Protein AF-A0A967VYV3-F1 (afdb_monomer_lite)

pLDDT: mean 89.59, std 7.79, range [61.22, 97.75]

Secondary structure (DSSP, 8-state):
-HHHHHHHHHHHHHHHHHHHHHHHHHHHHHHHHHHHHHHHS-HHHHHTHHHHH----TT-HHHHHHHHHHHHHHHHHT-HHHHHHHHHS-SHHHHHHHHHH-GGGHHHHHHHHHHHHHHTT--SSTT-SSSPPTTT--HHHHHHHHHHHHHTPPPTTTTHHHHHHHHHHHHHHHHHHH-BTTBTHHHHHHHHHHHHHHHHHHHHHHHHHHHHHHHHHHHHHHHHHHHHHHHTTS-SSGGGGGG--

Radius of gyration: 23.26 Å; chains: 1; bounding box: 61×28×68 Å

Structure (mmCIF, N/CA/C/O backbone):
data_AF-A0A967VYV3-F1
#
_entry.id   AF-A0A967VYV3-F1
#
loop_
_atom_site.group_PDB
_atom_site.id
_atom_site.type_symbol
_atom_site.label_atom_id
_atom_site.label_alt_id
_atom_site.label_comp_id
_atom_site.label_asym_id
_atom_site.label_entity_id
_atom_site.label_seq_id
_atom_site.pdbx_PDB_ins_code
_atom_site.Cartn_x
_atom_site.Cartn_y
_atom_site.Cartn_z
_atom_site.occupancy
_atom_site.B_iso_or_equiv
_atom_site.auth_seq_id
_atom_site.auth_comp_id
_atom_site.auth_asym_id
_atom_site.auth_atom_id
_atom_site.pdbx_PDB_model_num
ATOM 1 N N . MET A 1 1 ? -27.734 12.564 -0.050 1.00 72.75 1 MET A N 1
ATOM 2 C CA . MET A 1 1 ? -27.202 11.182 -0.006 1.00 72.75 1 MET A CA 1
ATOM 3 C C . MET A 1 1 ? -27.119 10.555 -1.394 1.00 72.75 1 MET A C 1
ATOM 5 O O . MET A 1 1 ? -26.014 10.256 -1.819 1.00 72.75 1 MET A O 1
ATOM 9 N N . ARG A 1 2 ? -28.226 10.445 -2.148 1.00 82.69 2 ARG A N 1
ATOM 10 C CA . ARG A 1 2 ? -28.208 9.928 -3.532 1.00 82.69 2 ARG A CA 1
ATOM 11 C C . ARG A 1 2 ? -27.190 10.636 -4.440 1.00 82.69 2 ARG A C 1
ATOM 13 O O . ARG A 1 2 ? -26.349 9.975 -5.029 1.00 82.69 2 ARG A O 1
ATOM 20 N N . GLU A 1 3 ? -27.198 11.968 -4.478 1.00 84.31 3 GLU A N 1
ATOM 21 C CA . GLU A 1 3 ? -26.254 12.746 -5.303 1.00 84.31 3 GLU A CA 1
ATOM 22 C C . GLU A 1 3 ? -24.779 12.512 -4.934 1.00 84.31 3 GLU A C 1
ATOM 24 O O . GLU A 1 3 ? -23.919 12.466 -5.811 1.00 84.31 3 GLU A O 1
ATOM 29 N N . GLN A 1 4 ? -24.480 12.322 -3.643 1.00 80.19 4 GLN A N 1
ATOM 30 C CA . GLN A 1 4 ? -23.125 12.031 -3.160 1.00 80.19 4 GLN A CA 1
ATOM 31 C C . GLN A 1 4 ? -22.671 10.631 -3.587 1.00 80.19 4 GLN A C 1
ATOM 33 O O . GLN A 1 4 ? -21.535 10.466 -4.026 1.00 80.19 4 GLN A O 1
ATOM 38 N N . ILE A 1 5 ? -23.562 9.637 -3.512 1.00 83.88 5 ILE A N 1
ATOM 39 C CA . ILE A 1 5 ? -23.295 8.276 -3.994 1.00 83.88 5 ILE A CA 1
ATOM 40 C C . ILE A 1 5 ? -23.054 8.299 -5.504 1.00 83.88 5 ILE A C 1
ATOM 42 O O . ILE A 1 5 ? -22.048 7.777 -5.974 1.00 83.88 5 ILE A O 1
ATOM 46 N N . GLU A 1 6 ? -23.920 8.967 -6.266 1.00 89.12 6 GLU A N 1
ATOM 47 C CA . GLU A 1 6 ? -23.754 9.093 -7.715 1.00 89.12 6 GLU A CA 1
ATOM 48 C C . GLU A 1 6 ? -22.445 9.804 -8.090 1.00 89.12 6 GLU A C 1
ATOM 50 O O . GLU A 1 6 ? -21.790 9.427 -9.061 1.00 89.12 6 GLU A O 1
ATOM 55 N N . HIS A 1 7 ? -22.023 10.807 -7.315 1.00 87.88 7 HIS A N 1
ATOM 56 C CA . HIS A 1 7 ? -20.724 11.451 -7.498 1.00 87.88 7 HIS A CA 1
ATOM 57 C C . HIS A 1 7 ? -19.562 10.474 -7.266 1.00 87.88 7 HIS A C 1
ATOM 59 O O . HIS A 1 7 ? -18.669 10.378 -8.106 1.00 87.88 7 HIS A O 1
ATOM 65 N N . ILE A 1 8 ? -19.586 9.717 -6.162 1.00 87.06 8 ILE A N 1
ATOM 66 C CA . ILE A 1 8 ? -18.565 8.703 -5.855 1.00 87.06 8 ILE A CA 1
ATOM 67 C C . ILE A 1 8 ? -18.496 7.655 -6.968 1.00 87.06 8 ILE A C 1
ATOM 69 O O . ILE A 1 8 ? -17.397 7.307 -7.401 1.00 87.06 8 ILE A O 1
ATOM 73 N N . LEU A 1 9 ? -19.640 7.182 -7.466 1.00 89.69 9 LEU A N 1
ATOM 74 C CA . LEU A 1 9 ? -19.702 6.192 -8.543 1.00 89.69 9 LEU A CA 1
ATOM 75 C C . LEU A 1 9 ? -19.100 6.727 -9.847 1.00 89.69 9 LEU A C 1
ATOM 77 O O . LEU A 1 9 ? -18.254 6.058 -10.437 1.00 89.69 9 LEU A O 1
ATOM 81 N N . ARG A 1 10 ? -19.448 7.955 -10.256 1.00 91.94 10 ARG A N 1
ATOM 82 C CA . ARG A 1 10 ? -18.878 8.587 -11.462 1.00 91.94 10 ARG A CA 1
ATOM 83 C C . ARG A 1 10 ? -17.363 8.765 -11.372 1.00 91.94 10 ARG A C 1
ATOM 85 O O . ARG A 1 10 ? -16.654 8.556 -12.353 1.00 91.94 10 ARG A O 1
ATOM 92 N N . ASP A 1 11 ? -16.848 9.155 -10.210 1.00 90.25 11 ASP A N 1
ATOM 93 C CA . ASP A 1 11 ? -15.401 9.283 -10.013 1.00 90.25 11 ASP A CA 1
ATOM 94 C C . ASP A 1 11 ? -14.703 7.920 -9.998 1.00 90.25 11 ASP A C 1
ATOM 96 O O . ASP A 1 11 ? -13.634 7.762 -10.589 1.00 90.25 11 ASP A O 1
ATOM 100 N N . THR A 1 12 ? -15.328 6.921 -9.372 1.00 92.25 12 THR A N 1
ATOM 101 C CA . THR A 1 12 ? -14.852 5.530 -9.348 1.00 92.25 12 THR A CA 1
ATOM 102 C C . THR A 1 12 ? -14.748 4.971 -10.767 1.00 92.25 12 THR A C 1
ATOM 104 O O . THR A 1 12 ? -13.724 4.387 -11.117 1.00 92.25 12 THR A O 1
ATOM 107 N N . GLU A 1 13 ? -15.752 5.216 -11.611 1.00 93.94 13 GLU A N 1
ATOM 108 C CA . GLU A 1 13 ? -15.762 4.815 -13.021 1.00 93.94 13 GLU A CA 1
ATOM 109 C C . GLU A 1 13 ? -14.595 5.440 -13.801 1.00 93.94 13 GLU A C 1
ATOM 111 O O . GLU A 1 13 ? -13.857 4.733 -14.491 1.00 93.94 13 GLU A O 1
ATOM 116 N N . LYS A 1 14 ? -14.357 6.749 -13.639 1.00 94.44 14 LYS A N 1
ATOM 117 C CA . LYS A 1 14 ? -13.224 7.439 -14.284 1.00 94.44 14 LYS A CA 1
ATOM 118 C C . LYS A 1 14 ? -11.879 6.866 -13.840 1.00 94.44 14 LYS A C 1
ATOM 120 O O . LYS A 1 14 ? -11.007 6.625 -14.676 1.00 94.44 14 LYS A O 1
ATOM 125 N N . ILE A 1 15 ? -11.700 6.643 -12.536 1.00 95.25 15 ILE A N 1
ATOM 126 C CA . ILE A 1 15 ? -10.466 6.068 -11.979 1.00 95.25 15 ILE A CA 1
ATOM 127 C C . ILE A 1 15 ? -10.256 4.650 -12.516 1.00 95.25 15 ILE A C 1
ATOM 129 O O . ILE A 1 15 ? -9.144 4.313 -12.927 1.00 95.25 15 ILE A O 1
ATOM 133 N N . LEU A 1 16 ? -11.312 3.836 -12.568 1.00 95.31 16 LEU A N 1
ATOM 134 C CA . LEU A 1 16 ? -11.261 2.483 -13.113 1.00 95.31 16 LEU A CA 1
ATOM 135 C C . LEU A 1 16 ? -10.897 2.489 -14.604 1.00 95.31 16 LEU A C 1
ATOM 137 O O . LEU A 1 16 ? -10.010 1.741 -15.017 1.00 95.31 16 LEU A O 1
ATOM 141 N N . ALA A 1 17 ? -11.507 3.365 -15.404 1.00 96.50 17 ALA A N 1
ATOM 142 C CA . ALA A 1 17 ? -11.185 3.506 -16.823 1.00 96.50 17 ALA A CA 1
ATOM 143 C C . ALA A 1 17 ? -9.704 3.868 -17.034 1.00 96.50 17 ALA A C 1
ATOM 145 O O . ALA A 1 17 ? -9.008 3.228 -17.830 1.00 96.50 17 ALA A O 1
ATOM 146 N N . LEU A 1 18 ? -9.184 4.832 -16.265 1.00 96.50 18 LEU A N 1
ATOM 147 C CA . LEU A 1 18 ? -7.763 5.191 -16.287 1.00 96.50 18 LEU A CA 1
ATOM 148 C C . LEU A 1 18 ? -6.871 4.031 -15.829 1.00 96.50 18 LEU A C 1
ATOM 150 O O . LEU A 1 18 ? -5.824 3.785 -16.435 1.00 96.50 18 LEU A O 1
ATOM 154 N N . HIS A 1 19 ? -7.274 3.289 -14.794 1.00 96.25 19 HIS A N 1
ATOM 155 C CA . HIS A 1 19 ? -6.542 2.117 -14.316 1.00 96.25 19 HIS A CA 1
ATOM 156 C C . HIS A 1 19 ? -6.438 1.043 -15.405 1.00 96.25 19 HIS A C 1
ATOM 158 O O . HIS A 1 19 ? -5.350 0.504 -15.625 1.00 96.25 19 HIS A O 1
ATOM 164 N N . ILE A 1 20 ? -7.529 0.756 -16.123 1.00 96.88 20 ILE A N 1
ATOM 165 C CA . ILE A 1 20 ? -7.563 -0.217 -17.227 1.00 96.88 20 ILE A CA 1
ATOM 166 C C . ILE A 1 20 ? -6.635 0.223 -18.365 1.00 96.88 20 ILE A C 1
ATOM 168 O O . ILE A 1 20 ? -5.841 -0.581 -18.865 1.00 96.88 20 ILE A O 1
ATOM 172 N N . GLN A 1 21 ? -6.670 1.503 -18.742 1.00 96.81 21 GLN A N 1
ATOM 173 C CA . GLN A 1 21 ? -5.786 2.052 -19.774 1.00 96.81 21 GLN A CA 1
ATOM 174 C C . GLN A 1 21 ? -4.309 1.953 -19.367 1.00 96.81 21 GLN A C 1
ATOM 176 O O . GLN A 1 21 ? -3.487 1.432 -20.125 1.00 96.81 21 GLN A O 1
ATOM 181 N N . CYS A 1 22 ? -3.963 2.380 -18.149 1.00 95.56 22 CYS A N 1
ATOM 182 C CA . CYS A 1 22 ? -2.592 2.299 -17.637 1.00 95.56 22 CYS A CA 1
ATOM 183 C C . CYS A 1 22 ? -2.113 0.850 -17.530 1.00 95.56 22 CYS A C 1
ATOM 185 O O . CYS A 1 22 ? -0.977 0.541 -17.887 1.00 95.56 22 CYS A O 1
ATOM 187 N N . THR A 1 23 ? -2.992 -0.054 -17.097 1.00 95.06 23 THR A N 1
ATOM 188 C CA . THR A 1 23 ? -2.723 -1.493 -17.037 1.00 95.06 23 THR A CA 1
ATOM 189 C C . THR A 1 23 ? -2.422 -2.051 -18.425 1.00 95.06 23 THR A C 1
ATOM 191 O O . THR A 1 23 ? -1.391 -2.695 -18.614 1.00 95.06 23 THR A O 1
ATOM 194 N N . SER A 1 24 ? -3.247 -1.725 -19.420 1.00 96.38 24 SER A N 1
ATOM 195 C CA . SER A 1 24 ? -3.046 -2.151 -20.810 1.00 96.38 24 SER A CA 1
ATOM 196 C C . SER A 1 24 ? -1.712 -1.652 -21.375 1.00 96.38 24 SER A C 1
ATOM 198 O O . SER A 1 24 ? -0.973 -2.412 -22.006 1.00 96.38 24 SER A O 1
ATOM 200 N N . MET A 1 25 ? -1.351 -0.396 -21.097 1.00 95.56 25 MET A N 1
ATOM 201 C CA . MET A 1 25 ? -0.078 0.193 -21.526 1.00 95.56 25 MET A CA 1
ATOM 202 C C . MET A 1 25 ? 1.132 -0.424 -20.809 1.00 95.56 25 MET A C 1
ATOM 204 O O . MET A 1 25 ? 2.165 -0.674 -21.440 1.00 95.56 25 MET A O 1
ATOM 208 N N . ALA A 1 26 ? 1.017 -0.715 -19.511 1.00 91.81 26 ALA A N 1
ATOM 209 C CA . ALA A 1 26 ? 2.052 -1.402 -18.744 1.00 91.81 26 ALA A CA 1
ATOM 210 C C . ALA A 1 26 ? 2.294 -2.821 -19.286 1.00 91.81 26 ALA A C 1
ATOM 212 O O . ALA A 1 26 ? 3.430 -3.166 -19.608 1.00 91.81 26 ALA A O 1
ATOM 213 N N . PHE A 1 27 ? 1.242 -3.616 -19.495 1.00 92.06 27 PHE A N 1
ATOM 214 C CA . PHE A 1 27 ? 1.376 -4.966 -20.056 1.00 92.06 27 PHE A CA 1
ATOM 215 C C . PHE A 1 27 ? 1.900 -4.960 -21.494 1.00 92.06 27 PHE A C 1
ATOM 217 O O . PHE A 1 27 ? 2.791 -5.741 -21.826 1.00 92.06 27 PHE A O 1
ATOM 224 N N . SER A 1 28 ? 1.413 -4.048 -22.337 1.00 94.62 28 SER A N 1
ATOM 225 C CA . SER A 1 28 ? 1.877 -3.937 -23.725 1.00 94.62 28 SER A CA 1
ATOM 226 C C . SER A 1 28 ? 3.358 -3.563 -23.792 1.00 94.62 28 SER A C 1
ATOM 228 O O . SER A 1 28 ? 4.135 -4.192 -24.511 1.00 94.62 28 SER A O 1
ATOM 230 N N . SER A 1 29 ? 3.781 -2.565 -23.008 1.00 91.62 29 SER A N 1
ATOM 231 C CA . SER A 1 29 ? 5.194 -2.176 -22.941 1.00 91.62 29 SER A CA 1
ATOM 232 C C . SER A 1 29 ? 6.069 -3.294 -22.372 1.00 91.62 29 SER A C 1
ATOM 234 O O . SER A 1 29 ? 7.156 -3.525 -22.901 1.00 91.62 29 SER A O 1
ATOM 236 N N . PHE A 1 30 ? 5.583 -4.043 -21.378 1.00 89.00 30 PHE A N 1
ATOM 237 C CA . PHE A 1 30 ? 6.270 -5.226 -20.865 1.00 89.00 30 PHE A CA 1
ATOM 238 C C . PHE A 1 30 ? 6.443 -6.312 -21.928 1.00 89.00 30 PHE A C 1
ATOM 240 O O . PHE A 1 30 ? 7.567 -6.748 -22.166 1.00 89.00 30 PHE A O 1
ATOM 247 N N . GLY A 1 31 ? 5.368 -6.711 -22.610 1.00 90.06 31 GLY A N 1
ATOM 248 C CA . GLY A 1 31 ? 5.424 -7.752 -23.639 1.00 90.06 31 GLY A CA 1
ATOM 249 C C . GLY A 1 31 ? 6.358 -7.383 -24.795 1.00 90.06 31 GLY A C 1
ATOM 250 O O . GLY A 1 31 ? 7.125 -8.216 -25.281 1.00 90.06 31 GLY A O 1
ATOM 251 N N . LEU A 1 32 ? 6.370 -6.109 -25.200 1.00 91.75 32 LEU A N 1
ATOM 252 C CA . LEU A 1 32 ? 7.290 -5.605 -26.223 1.00 91.75 32 LEU A CA 1
ATOM 253 C C . LEU A 1 32 ? 8.749 -5.587 -25.745 1.00 91.75 32 LEU A C 1
ATOM 255 O O . LEU A 1 32 ? 9.643 -5.947 -26.517 1.00 91.75 32 LEU A O 1
ATOM 259 N N . LEU A 1 33 ? 9.001 -5.206 -24.487 1.00 88.81 33 LEU A N 1
ATOM 260 C CA . LEU A 1 33 ? 10.331 -5.285 -23.876 1.00 88.81 33 LEU A CA 1
ATOM 261 C C . LEU A 1 33 ? 10.830 -6.719 -23.814 1.00 88.81 33 LEU A C 1
ATOM 263 O O . LEU A 1 33 ? 11.954 -6.984 -24.231 1.00 88.81 33 LEU A O 1
ATOM 267 N N . GLU A 1 34 ? 9.990 -7.629 -23.333 1.00 86.50 34 GLU A N 1
ATOM 268 C CA . GLU A 1 34 ? 10.317 -9.039 -23.181 1.00 86.50 34 GLU A CA 1
ATOM 269 C C . GLU A 1 34 ? 10.650 -9.680 -24.535 1.00 86.50 34 GLU A C 1
ATOM 271 O O . 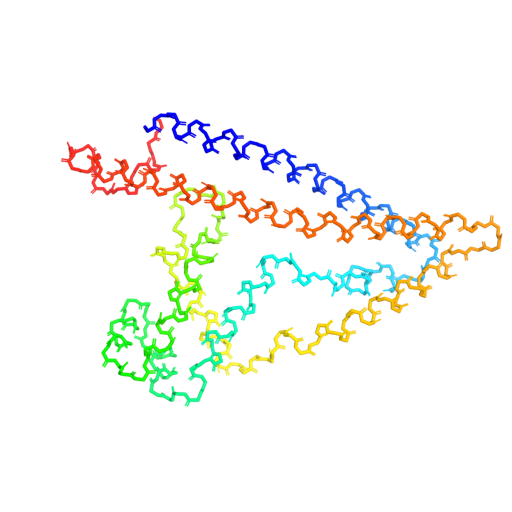GLU A 1 34 ? 11.672 -10.351 -24.685 1.00 86.50 34 GLU A O 1
ATOM 276 N N . LYS A 1 35 ? 9.844 -9.404 -25.566 1.00 88.62 35 LYS A N 1
ATOM 277 C CA . LYS A 1 35 ? 10.103 -9.875 -26.932 1.00 88.62 35 LYS A CA 1
ATOM 278 C C . LYS A 1 35 ? 11.418 -9.324 -27.488 1.00 88.62 35 LYS A C 1
ATOM 280 O O . LYS A 1 35 ? 12.167 -10.053 -28.142 1.00 88.62 35 LYS A O 1
ATOM 285 N N . LEU A 1 36 ? 11.704 -8.042 -27.249 1.00 87.44 36 LEU A N 1
ATOM 286 C CA . LEU A 1 36 ? 12.921 -7.391 -27.735 1.00 87.44 36 LEU A CA 1
ATOM 287 C C . LEU A 1 36 ? 14.175 -7.912 -27.018 1.00 87.44 36 LEU A C 1
ATOM 289 O O . LEU A 1 36 ? 15.207 -8.093 -27.664 1.00 87.44 36 LEU A O 1
ATOM 293 N N . THR A 1 37 ? 14.091 -8.178 -25.712 1.00 84.25 37 THR A N 1
ATOM 294 C CA . THR A 1 37 ? 15.217 -8.677 -24.911 1.00 84.25 37 THR A CA 1
ATOM 295 C C . THR A 1 37 ? 15.482 -10.154 -25.168 1.00 84.25 37 THR A C 1
ATOM 297 O O . THR A 1 37 ? 16.622 -10.497 -25.471 1.00 84.25 37 THR A O 1
ATOM 300 N N . LYS A 1 38 ? 14.454 -11.017 -25.178 1.00 84.50 38 LYS A N 1
ATOM 301 C CA . LYS A 1 38 ? 14.597 -12.454 -25.492 1.00 84.50 38 LYS A CA 1
ATOM 302 C C . LYS A 1 38 ? 15.262 -12.699 -26.849 1.00 84.50 38 LYS A C 1
ATOM 304 O O . LYS A 1 38 ? 16.012 -13.655 -27.002 1.00 84.50 38 LYS A O 1
ATOM 309 N N . LYS A 1 39 ? 15.014 -11.832 -27.836 1.00 83.88 39 LYS A N 1
ATOM 310 C CA . LYS A 1 39 ? 15.564 -11.978 -29.193 1.00 83.88 39 LYS A CA 1
ATOM 311 C C . LYS A 1 39 ? 17.029 -11.541 -29.328 1.00 83.88 39 LYS A C 1
ATOM 313 O O . LYS A 1 39 ? 17.700 -11.947 -30.275 1.00 83.88 39 LYS A O 1
ATOM 318 N N . HIS A 1 40 ? 17.511 -10.658 -28.454 1.00 81.62 40 HIS A N 1
ATOM 319 C CA . HIS A 1 40 ? 18.760 -9.919 -28.686 1.00 81.62 40 HIS A CA 1
ATOM 320 C C . HIS A 1 40 ? 19.711 -9.876 -27.489 1.00 81.62 40 HIS A C 1
ATOM 322 O O . HIS A 1 40 ? 20.772 -9.263 -27.582 1.00 81.62 40 HIS A O 1
ATOM 328 N N . VAL A 1 41 ? 19.348 -10.501 -26.372 1.00 77.62 41 VAL A N 1
ATOM 329 C CA . VAL A 1 41 ? 20.107 -10.473 -25.123 1.00 77.62 41 VAL A CA 1
ATOM 330 C C . VAL A 1 41 ? 20.237 -11.895 -24.569 1.00 77.62 41 VAL A C 1
ATOM 332 O O . VAL A 1 41 ? 19.429 -12.767 -24.878 1.00 77.62 41 VAL A O 1
ATOM 335 N N . LEU A 1 42 ? 21.265 -12.137 -23.751 1.00 71.75 42 LEU A N 1
ATOM 336 C CA . LEU A 1 42 ? 21.491 -13.422 -23.089 1.00 71.75 42 LEU A CA 1
ATOM 337 C C . LEU A 1 42 ? 20.273 -13.858 -22.240 1.00 71.75 42 LEU A C 1
ATOM 339 O O . LEU A 1 42 ? 19.693 -13.017 -21.542 1.00 71.75 42 LEU A O 1
ATOM 343 N N . PRO A 1 43 ? 19.933 -15.164 -22.209 1.00 72.50 43 PRO A N 1
ATOM 344 C CA . PRO A 1 43 ? 18.732 -15.678 -21.539 1.00 72.50 43 PRO A CA 1
ATOM 345 C C . PRO A 1 43 ? 18.582 -15.262 -20.069 1.00 72.50 43 PRO A C 1
ATOM 347 O O . PRO A 1 43 ? 17.497 -14.868 -19.649 1.00 72.50 43 PRO A O 1
ATOM 350 N N . HIS A 1 44 ? 19.674 -15.258 -19.299 1.00 69.62 44 HIS A N 1
ATOM 351 C CA . HIS A 1 44 ? 19.642 -14.880 -17.882 1.00 69.62 44 HIS A CA 1
ATOM 352 C C . HIS A 1 44 ? 19.261 -13.402 -17.661 1.00 69.62 44 HIS A C 1
ATOM 354 O O . HIS A 1 44 ? 18.653 -13.059 -16.649 1.00 69.62 44 HIS A O 1
ATOM 360 N N . ILE A 1 45 ? 19.586 -12.507 -18.604 1.00 67.31 45 ILE A N 1
ATOM 361 C CA . ILE A 1 45 ? 19.216 -11.082 -18.544 1.00 67.31 45 ILE A CA 1
ATOM 362 C C . ILE A 1 45 ? 17.741 -10.906 -18.912 1.00 67.31 45 ILE A C 1
ATOM 364 O O . ILE A 1 45 ? 17.057 -10.082 -18.312 1.00 67.31 45 ILE A O 1
ATOM 368 N N . ALA A 1 46 ? 17.242 -11.696 -19.866 1.00 67.62 46 ALA A N 1
ATOM 369 C CA . ALA A 1 46 ? 15.830 -11.693 -20.236 1.00 67.62 46 ALA A CA 1
ATOM 370 C C . ALA A 1 46 ? 14.939 -12.216 -19.093 1.00 67.62 46 ALA A C 1
ATOM 372 O O . ALA A 1 46 ? 13.900 -11.625 -18.819 1.00 67.62 46 ALA A O 1
ATOM 373 N N . GLN A 1 47 ? 15.372 -13.261 -18.378 1.00 68.00 47 GLN A N 1
ATOM 374 C CA . GLN A 1 47 ? 14.643 -13.827 -17.232 1.00 68.00 47 GLN A CA 1
ATOM 375 C C . GLN A 1 47 ? 14.604 -12.888 -16.021 1.00 68.00 47 GLN A C 1
ATOM 377 O O . GLN A 1 47 ? 13.595 -12.798 -15.334 1.00 68.00 47 GLN A O 1
ATOM 382 N N . THR A 1 48 ? 15.687 -12.149 -15.774 1.00 69.62 48 THR A N 1
ATOM 383 C CA . THR A 1 48 ? 15.793 -11.223 -14.631 1.00 69.62 48 THR A CA 1
ATOM 384 C C . THR A 1 48 ? 15.452 -9.777 -15.001 1.00 69.62 48 THR A C 1
ATOM 386 O O . THR A 1 48 ? 15.707 -8.853 -14.229 1.00 69.62 48 THR A O 1
ATOM 389 N N . PHE A 1 49 ? 14.868 -9.564 -16.184 1.00 70.19 49 PHE A N 1
ATOM 390 C CA . PHE A 1 49 ? 14.609 -8.249 -16.768 1.00 70.19 49 PHE A CA 1
ATOM 391 C C . PHE A 1 49 ? 13.792 -7.339 -15.840 1.00 70.19 49 PHE A C 1
ATOM 393 O O . PHE A 1 49 ? 14.202 -6.204 -15.591 1.00 70.19 49 PHE A O 1
ATOM 400 N N . GLN A 1 50 ? 12.675 -7.842 -15.294 1.00 67.06 50 GLN A N 1
ATOM 401 C CA . GLN A 1 50 ? 11.804 -7.069 -14.401 1.00 67.06 50 GLN A CA 1
ATOM 402 C C . GLN A 1 50 ? 12.562 -6.594 -13.159 1.00 67.06 50 GLN A C 1
ATOM 404 O O . GLN A 1 50 ? 12.638 -5.397 -12.889 1.00 67.06 50 GLN A O 1
ATOM 409 N N . THR A 1 51 ? 13.219 -7.518 -12.463 1.00 68.81 51 THR A N 1
ATOM 410 C CA . THR A 1 51 ? 13.968 -7.230 -11.237 1.00 68.81 51 THR A CA 1
ATOM 411 C C . THR A 1 51 ? 15.170 -6.314 -11.489 1.00 68.81 51 THR A C 1
ATOM 413 O O . THR A 1 51 ? 15.482 -5.452 -10.673 1.00 68.81 51 THR A O 1
ATOM 416 N N . ARG A 1 52 ? 15.854 -6.455 -12.634 1.00 69.50 52 ARG A N 1
ATOM 417 C CA . ARG A 1 52 ? 17.104 -5.730 -12.929 1.00 69.50 52 ARG A CA 1
ATOM 418 C C . ARG A 1 52 ? 16.919 -4.321 -13.469 1.00 69.50 52 ARG A C 1
ATOM 420 O O . ARG A 1 52 ? 17.855 -3.527 -13.366 1.00 69.50 52 ARG A O 1
ATOM 427 N N . LEU A 1 53 ? 15.795 -4.032 -14.118 1.00 64.00 53 LEU A N 1
ATOM 428 C CA . LEU A 1 53 ? 15.602 -2.792 -14.882 1.00 64.00 53 LEU A CA 1
ATOM 429 C C . LEU A 1 53 ? 14.500 -1.902 -14.324 1.00 64.00 53 LEU A C 1
ATOM 431 O O . LEU A 1 53 ? 14.307 -0.785 -14.809 1.00 64.00 53 LEU A O 1
ATOM 435 N N . ILE A 1 54 ? 13.773 -2.383 -13.322 1.00 62.78 54 ILE A N 1
ATOM 436 C CA . ILE A 1 54 ? 12.505 -1.793 -12.902 1.00 62.78 54 ILE A CA 1
ATOM 437 C C . ILE A 1 54 ? 12.421 -1.722 -11.375 1.00 62.78 54 ILE A C 1
ATOM 439 O O . ILE A 1 54 ? 11.367 -1.841 -10.776 1.00 62.78 54 ILE A O 1
ATOM 443 N N . SER A 1 55 ? 13.559 -1.512 -10.726 1.00 61.22 55 SER A N 1
ATOM 444 C CA . SER A 1 55 ? 13.642 -1.358 -9.275 1.00 61.22 55 SER A CA 1
ATOM 445 C C . SER A 1 55 ? 13.411 0.089 -8.813 1.00 61.22 55 SER A C 1
ATOM 447 O O . SER A 1 55 ? 13.956 0.492 -7.793 1.00 61.22 55 SER A O 1
ATOM 449 N N . ASP A 1 56 ? 12.704 0.911 -9.595 1.00 62.47 56 ASP A N 1
ATOM 450 C CA . ASP A 1 56 ? 12.504 2.335 -9.293 1.00 62.47 56 ASP A CA 1
ATOM 451 C C . ASP A 1 56 ? 11.013 2.646 -9.159 1.00 62.47 56 ASP A C 1
ATOM 453 O O . ASP A 1 56 ? 10.362 3.125 -10.087 1.00 62.47 56 ASP A O 1
ATOM 457 N N . PHE A 1 57 ? 10.474 2.284 -7.997 1.00 67.62 57 PHE A N 1
ATOM 458 C CA . PHE A 1 57 ? 9.057 2.381 -7.649 1.00 67.62 57 PHE A CA 1
ATOM 459 C C . PHE A 1 57 ? 8.828 3.200 -6.375 1.00 67.62 57 PHE A C 1
ATOM 461 O O . PHE A 1 57 ? 7.886 2.957 -5.629 1.00 67.62 57 PHE A O 1
ATOM 468 N N . GLN A 1 58 ? 9.687 4.191 -6.129 1.00 64.44 58 GLN A N 1
ATOM 469 C CA . GLN A 1 58 ? 9.655 5.009 -4.910 1.00 64.44 58 GLN A CA 1
ATOM 470 C C . GLN A 1 58 ? 8.348 5.797 -4.719 1.00 64.44 58 GLN A C 1
ATOM 472 O O . GLN A 1 58 ? 8.053 6.201 -3.605 1.00 64.44 58 GLN A O 1
ATOM 477 N N . ASN A 1 59 ? 7.546 5.952 -5.778 1.00 71.75 59 ASN A N 1
ATOM 478 C CA . ASN A 1 59 ? 6.273 6.677 -5.757 1.00 71.75 59 ASN A CA 1
ATOM 479 C C . ASN A 1 59 ? 5.052 5.744 -5.852 1.00 71.75 59 ASN A C 1
ATOM 481 O O . ASN A 1 59 ? 4.017 6.144 -6.388 1.00 71.75 59 ASN A O 1
ATOM 485 N N . ILE A 1 60 ? 5.182 4.480 -5.440 1.00 86.38 60 ILE A N 1
ATOM 486 C CA . ILE A 1 60 ? 4.056 3.543 -5.367 1.00 86.38 60 ILE A CA 1
ATOM 487 C C . ILE A 1 60 ? 3.518 3.528 -3.941 1.00 86.38 60 ILE A C 1
ATOM 489 O O . ILE A 1 60 ? 4.249 3.207 -3.005 1.00 86.38 60 ILE A O 1
ATOM 493 N N . LYS A 1 61 ? 2.218 3.784 -3.783 1.00 86.75 61 LYS A N 1
ATOM 494 C CA . LYS A 1 61 ? 1.549 3.811 -2.473 1.00 86.75 61 LYS A CA 1
ATOM 495 C C . LYS A 1 61 ? 1.757 2.539 -1.646 1.00 86.75 61 LYS A C 1
ATOM 497 O O . LYS A 1 61 ? 1.952 2.618 -0.442 1.00 86.75 61 LYS A O 1
ATOM 502 N N . THR A 1 62 ? 1.801 1.368 -2.277 1.00 86.31 62 THR A N 1
ATOM 503 C CA . THR A 1 62 ? 2.091 0.094 -1.592 1.00 86.31 62 THR A CA 1
ATOM 504 C C . THR A 1 62 ? 3.511 0.028 -1.014 1.00 86.31 62 THR A C 1
ATOM 506 O O . THR A 1 62 ? 3.727 -0.629 0.002 1.00 86.31 62 THR A O 1
ATOM 509 N N . VAL A 1 63 ? 4.483 0.722 -1.619 1.00 88.00 63 VAL A N 1
ATOM 510 C CA . VAL A 1 63 ? 5.841 0.840 -1.063 1.00 88.00 63 VAL A CA 1
ATOM 511 C C . VAL A 1 63 ? 5.821 1.749 0.164 1.00 88.00 63 VAL A C 1
ATOM 513 O O . VAL A 1 63 ? 6.352 1.361 1.201 1.00 88.00 63 VAL A O 1
ATOM 516 N N . GLU A 1 64 ? 5.156 2.907 0.080 1.00 90.62 64 GLU A N 1
ATOM 517 C CA . GLU A 1 64 ? 4.948 3.807 1.229 1.00 90.62 64 GLU A CA 1
ATOM 518 C C . GLU A 1 64 ? 4.270 3.074 2.396 1.00 90.62 64 GLU A C 1
ATOM 520 O O . GLU A 1 64 ? 4.713 3.175 3.535 1.00 90.62 64 GLU A O 1
ATOM 525 N N . GLN A 1 65 ? 3.252 2.268 2.098 1.00 92.25 65 GLN A N 1
ATOM 526 C CA . GLN A 1 65 ? 2.528 1.446 3.063 1.00 92.25 65 GLN A CA 1
ATOM 527 C C . GLN A 1 65 ? 3.445 0.428 3.763 1.00 92.25 65 GLN A C 1
ATOM 529 O O . GLN A 1 65 ? 3.429 0.328 4.987 1.00 92.25 65 GLN A O 1
ATOM 534 N N . GLY A 1 66 ? 4.258 -0.324 3.011 1.00 92.31 66 GLY A N 1
ATOM 535 C CA . GLY A 1 66 ? 5.193 -1.296 3.592 1.00 92.31 66 GLY A CA 1
ATOM 536 C C . GLY A 1 66 ? 6.267 -0.636 4.461 1.00 92.31 66 GLY A C 1
ATOM 537 O O . GLY A 1 66 ? 6.607 -1.145 5.528 1.00 92.31 66 GLY A O 1
ATOM 538 N N . ILE A 1 67 ? 6.751 0.533 4.036 1.00 92.69 67 ILE A N 1
ATOM 539 C CA . ILE A 1 67 ? 7.663 1.372 4.815 1.00 92.69 67 ILE A CA 1
ATOM 540 C C . ILE A 1 67 ? 6.994 1.837 6.115 1.00 92.69 67 ILE A C 1
ATOM 542 O O . ILE A 1 67 ? 7.599 1.714 7.174 1.00 92.69 67 ILE A O 1
ATOM 546 N N . ALA A 1 68 ? 5.749 2.312 6.059 1.00 95.12 68 ALA A N 1
ATOM 547 C CA . ALA A 1 68 ? 5.032 2.795 7.236 1.00 95.12 68 ALA A CA 1
ATOM 548 C C . ALA A 1 68 ? 4.796 1.680 8.275 1.00 95.12 68 ALA A C 1
ATOM 550 O O . ALA A 1 68 ? 4.947 1.914 9.472 1.00 95.12 68 ALA A O 1
ATOM 551 N N . ILE A 1 69 ? 4.510 0.446 7.836 1.00 96.06 69 ILE A N 1
ATOM 552 C CA . ILE A 1 69 ? 4.424 -0.722 8.734 1.00 96.06 69 ILE A CA 1
ATOM 553 C C . ILE A 1 69 ? 5.775 -0.994 9.412 1.00 96.06 69 ILE A C 1
ATOM 555 O O . ILE A 1 69 ? 5.824 -1.276 10.611 1.00 96.06 69 ILE A O 1
ATOM 559 N N . TRP A 1 70 ? 6.879 -0.893 8.669 1.00 96.00 70 TRP A N 1
ATOM 560 C CA . TRP A 1 70 ? 8.216 -1.031 9.245 1.00 96.00 70 TRP A CA 1
ATOM 561 C C . TRP A 1 70 ? 8.521 0.079 10.259 1.00 96.00 70 TRP A C 1
ATOM 563 O O . TRP A 1 70 ? 9.012 -0.214 11.343 1.00 96.00 70 TRP A O 1
ATOM 573 N N . GLU A 1 71 ? 8.152 1.329 9.977 1.00 95.88 71 GLU A N 1
ATOM 574 C CA . GLU A 1 71 ? 8.345 2.451 10.907 1.00 95.88 71 GLU A CA 1
ATOM 575 C C . GLU A 1 71 ? 7.545 2.304 12.206 1.00 95.88 71 GLU A C 1
ATOM 577 O O . GLU A 1 71 ? 8.037 2.680 13.273 1.00 95.88 71 GLU A O 1
ATOM 582 N N . LEU A 1 72 ? 6.340 1.722 12.145 1.00 97.12 72 LEU A N 1
ATOM 583 C CA . LEU A 1 72 ? 5.574 1.372 13.344 1.00 97.12 72 LEU A CA 1
ATOM 584 C C . LEU A 1 72 ? 6.360 0.400 14.227 1.00 97.12 72 LEU A C 1
ATOM 586 O O . LEU A 1 72 ? 6.480 0.634 15.430 1.00 97.12 72 LEU A O 1
ATOM 590 N N . ALA A 1 73 ? 6.937 -0.648 13.636 1.00 96.62 73 ALA A N 1
ATOM 591 C CA . ALA A 1 73 ? 7.764 -1.609 14.360 1.00 96.62 73 ALA A CA 1
ATOM 592 C C . ALA A 1 73 ? 9.041 -0.959 14.918 1.00 96.62 73 ALA A C 1
ATOM 594 O O . ALA A 1 73 ? 9.384 -1.165 16.081 1.00 96.62 73 ALA A O 1
ATOM 595 N N . GLU A 1 74 ? 9.718 -0.116 14.140 1.00 95.50 74 GLU A N 1
ATOM 596 C CA . GLU A 1 74 ? 10.925 0.563 14.617 1.00 95.50 74 GLU A CA 1
ATOM 597 C C . GLU A 1 74 ? 10.664 1.524 15.769 1.00 95.50 74 GLU A C 1
ATOM 599 O O . GLU A 1 74 ? 11.469 1.586 16.698 1.00 95.50 74 GLU A O 1
ATOM 604 N N . SER A 1 75 ? 9.539 2.246 15.759 1.00 95.69 75 SER A N 1
ATOM 605 C CA . SER A 1 75 ? 9.237 3.242 16.799 1.00 95.69 75 SER A CA 1
ATOM 606 C C . SER A 1 75 ? 9.170 2.666 18.217 1.00 95.69 75 SER A C 1
ATOM 608 O O . SER A 1 75 ? 9.389 3.386 19.185 1.00 95.69 75 SER A O 1
ATOM 610 N N . VAL A 1 76 ? 8.907 1.365 18.339 1.00 95.62 76 VAL A N 1
ATOM 611 C CA . VAL A 1 76 ? 8.742 0.669 19.620 1.00 95.62 76 VAL A CA 1
ATOM 612 C C . VAL A 1 76 ? 9.893 -0.282 19.924 1.00 95.62 76 VAL A C 1
ATOM 614 O O . VAL A 1 76 ? 9.933 -0.859 21.010 1.00 95.62 76 VAL A O 1
ATOM 617 N N . ARG A 1 77 ? 10.860 -0.431 19.006 1.00 93.12 77 ARG A N 1
ATOM 618 C CA . ARG A 1 77 ? 11.986 -1.371 19.135 1.00 93.12 77 ARG A CA 1
ATOM 619 C C . ARG A 1 77 ? 12.779 -1.149 20.424 1.00 93.12 77 ARG A C 1
ATOM 621 O O . ARG A 1 77 ? 13.133 -2.108 21.102 1.00 93.12 77 ARG A O 1
ATOM 628 N N . ASN A 1 78 ? 12.998 0.114 20.786 1.00 93.19 78 ASN A N 1
ATOM 629 C CA . ASN A 1 78 ? 13.739 0.506 21.987 1.00 93.19 78 ASN A CA 1
ATOM 630 C C . ASN A 1 78 ? 12.831 0.830 23.186 1.00 93.19 78 ASN A C 1
ATOM 632 O O . ASN A 1 78 ? 13.297 1.434 24.148 1.00 93.19 78 ASN A O 1
ATOM 636 N N . ILE A 1 79 ? 11.552 0.432 23.146 1.00 96.25 79 ILE A N 1
ATOM 637 C CA . ILE A 1 79 ? 10.579 0.629 24.230 1.00 96.25 79 ILE A CA 1
ATOM 638 C C . ILE A 1 79 ? 10.108 -0.755 24.713 1.00 96.25 79 ILE A C 1
ATOM 640 O O . ILE A 1 79 ? 9.082 -1.268 24.253 1.00 96.25 79 ILE A O 1
ATOM 644 N N . PRO A 1 80 ? 10.845 -1.415 25.632 1.00 94.69 80 PRO A N 1
ATOM 645 C CA . PRO A 1 80 ? 10.601 -2.814 25.980 1.00 94.69 80 PRO A CA 1
ATOM 646 C C . PRO A 1 80 ? 9.215 -3.092 26.564 1.00 94.69 80 PRO A C 1
ATOM 648 O O . PRO A 1 80 ? 8.749 -4.228 26.486 1.00 94.69 80 PRO A O 1
ATOM 651 N N . SER A 1 81 ? 8.575 -2.108 27.202 1.00 94.75 81 SER A N 1
ATOM 652 C CA . SER A 1 81 ? 7.215 -2.240 27.735 1.00 94.75 81 SER A CA 1
ATOM 653 C C . SER A 1 81 ? 6.194 -2.378 26.597 1.00 94.75 81 SER A C 1
ATOM 655 O O . SER A 1 81 ? 5.399 -3.316 26.593 1.00 94.75 81 SER A O 1
ATOM 657 N N . VAL A 1 82 ? 6.277 -1.513 25.584 1.00 95.62 82 VAL A N 1
ATOM 658 C CA . VAL A 1 82 ? 5.393 -1.490 24.409 1.00 95.62 82 VAL A CA 1
ATOM 659 C C . VAL A 1 82 ? 5.672 -2.672 23.482 1.00 95.62 82 VAL A C 1
ATOM 661 O O . VAL A 1 82 ? 4.740 -3.376 23.092 1.00 95.62 82 VAL A O 1
ATOM 664 N N . ALA A 1 83 ? 6.943 -2.967 23.195 1.00 95.56 83 ALA A N 1
ATOM 665 C CA . ALA A 1 83 ? 7.318 -4.107 22.359 1.00 95.56 83 ALA A CA 1
ATOM 666 C C . ALA A 1 83 ? 6.814 -5.440 22.940 1.00 95.56 83 ALA A C 1
ATOM 668 O O . ALA A 1 83 ? 6.263 -6.267 22.214 1.00 95.56 83 ALA A O 1
ATOM 669 N N . ARG A 1 84 ? 6.931 -5.644 24.263 1.00 94.69 84 ARG A N 1
ATOM 670 C CA . ARG A 1 84 ? 6.401 -6.847 24.930 1.00 94.69 84 ARG A CA 1
ATOM 671 C C . ARG A 1 84 ? 4.881 -6.944 24.832 1.00 94.69 84 ARG A C 1
ATOM 673 O O . ARG A 1 84 ? 4.374 -8.042 24.608 1.00 94.69 84 ARG A O 1
ATOM 680 N N . LEU A 1 85 ? 4.165 -5.827 24.971 1.00 95.19 85 LEU A N 1
ATOM 681 C CA . LEU A 1 85 ? 2.712 -5.797 24.792 1.00 95.19 85 LEU A CA 1
ATOM 682 C C . LEU A 1 85 ? 2.314 -6.167 23.362 1.00 95.19 85 LEU A C 1
ATOM 684 O O . LEU A 1 85 ? 1.435 -7.001 23.186 1.00 95.19 85 LEU A O 1
ATOM 688 N N . LEU A 1 86 ? 2.987 -5.624 22.348 1.00 94.62 86 LEU A N 1
ATOM 689 C CA . LEU A 1 86 ? 2.704 -5.963 20.951 1.00 94.62 86 LEU A CA 1
ATOM 690 C C . LEU A 1 86 ? 2.986 -7.439 20.645 1.00 94.62 86 LEU A C 1
ATOM 692 O O . LEU A 1 86 ? 2.208 -8.077 19.943 1.00 94.62 86 LEU A O 1
ATOM 696 N N . LEU A 1 87 ? 4.071 -8.001 21.181 1.00 93.56 87 LEU A N 1
ATOM 697 C CA . LEU A 1 87 ? 4.472 -9.383 20.902 1.00 93.56 87 LEU A CA 1
ATOM 698 C C . LEU A 1 87 ? 3.626 -10.430 21.639 1.00 93.56 87 LEU A C 1
ATOM 700 O O . LEU A 1 87 ? 3.349 -11.483 21.064 1.00 93.56 87 LEU A O 1
ATOM 704 N N . ASN A 1 88 ? 3.223 -10.142 22.881 1.00 91.12 88 ASN A N 1
ATOM 705 C CA . ASN A 1 88 ? 2.640 -11.129 23.800 1.00 91.12 88 ASN A CA 1
ATOM 706 C C . ASN A 1 88 ? 1.240 -10.748 24.309 1.00 91.12 88 ASN A C 1
ATOM 708 O O . ASN A 1 88 ? 0.683 -11.438 25.160 1.00 91.12 88 ASN A O 1
ATOM 712 N N . GLY A 1 89 ? 0.676 -9.629 23.853 1.00 81.06 89 GLY A N 1
ATOM 713 C CA . GLY A 1 89 ? -0.552 -9.068 24.415 1.00 81.06 89 GLY A CA 1
ATOM 714 C C . GLY A 1 89 ? -1.848 -9.746 23.979 1.00 81.06 89 GLY A C 1
ATOM 715 O O . GLY A 1 89 ? -2.868 -9.453 24.597 1.00 81.06 89 GLY A O 1
ATOM 716 N N . GLY A 1 90 ? -1.798 -10.656 22.999 1.00 87.56 90 GLY A N 1
ATOM 717 C CA . GLY A 1 90 ? -2.955 -11.384 22.472 1.00 87.56 90 GLY A CA 1
ATOM 718 C C . GLY A 1 90 ? -3.489 -10.791 21.166 1.00 87.56 90 GLY A C 1
ATOM 719 O O . GLY A 1 90 ? -2.713 -10.507 20.245 1.00 87.56 90 GLY A O 1
ATOM 720 N N . ASP A 1 91 ? -4.813 -10.655 21.092 1.00 88.69 91 ASP A N 1
ATOM 721 C CA . ASP A 1 91 ? -5.527 -10.004 19.991 1.00 88.69 91 ASP A CA 1
ATOM 722 C C . ASP A 1 91 ? -5.369 -8.472 20.003 1.00 88.69 91 ASP A C 1
ATOM 724 O O . ASP A 1 91 ? -4.805 -7.882 20.932 1.00 88.69 91 ASP A O 1
ATOM 728 N N . TYR A 1 92 ? -5.831 -7.826 18.928 1.00 88.94 92 TYR A N 1
ATOM 729 C CA . TYR A 1 92 ? -5.710 -6.380 18.750 1.00 88.94 92 TYR A CA 1
ATOM 730 C C . TYR A 1 92 ? -6.390 -5.584 19.870 1.00 88.94 92 TYR A C 1
ATOM 732 O O . TYR A 1 92 ? -5.766 -4.682 20.426 1.00 88.94 92 TYR A O 1
ATOM 740 N N . GLU A 1 93 ? -7.623 -5.935 20.240 1.00 90.88 93 GLU A N 1
ATOM 741 C CA . GLU A 1 93 ? -8.396 -5.207 21.254 1.00 90.88 93 GLU A CA 1
ATOM 742 C C . GLU A 1 93 ? -7.721 -5.255 22.629 1.00 90.88 93 GLU A C 1
ATOM 744 O O . GLU A 1 93 ? -7.555 -4.229 23.298 1.00 90.88 93 GLU A O 1
ATOM 749 N N . THR A 1 94 ? -7.233 -6.433 23.027 1.00 92.94 94 THR A N 1
ATOM 750 C CA . THR A 1 94 ? -6.504 -6.617 24.286 1.00 92.94 94 THR A CA 1
ATOM 751 C C . THR A 1 94 ? -5.199 -5.824 24.291 1.00 92.94 94 THR A C 1
ATOM 753 O O . THR A 1 94 ? -4.839 -5.206 25.301 1.00 92.94 94 THR A O 1
ATOM 756 N N . ILE A 1 95 ? -4.474 -5.824 23.170 1.00 93.56 95 ILE A N 1
ATOM 757 C CA . ILE A 1 95 ? -3.244 -5.044 23.004 1.00 93.56 95 ILE A CA 1
ATOM 758 C C . ILE A 1 95 ? -3.549 -3.549 23.105 1.00 93.56 95 ILE A C 1
ATOM 760 O O . ILE A 1 95 ? -2.903 -2.850 23.887 1.00 93.56 95 ILE A O 1
ATOM 764 N N . LEU A 1 96 ? -4.551 -3.060 22.376 1.00 92.62 96 LEU A N 1
ATOM 765 C CA . LEU A 1 96 ? -4.931 -1.652 22.350 1.00 92.62 96 LEU A CA 1
ATOM 766 C C . LEU A 1 96 ? -5.342 -1.151 23.739 1.00 92.62 96 LEU A C 1
ATOM 768 O O . LEU A 1 96 ? -4.893 -0.082 24.157 1.00 92.62 96 LEU A O 1
ATOM 772 N N . ALA A 1 97 ? -6.146 -1.923 24.474 1.00 93.69 97 ALA A N 1
ATOM 773 C CA . ALA A 1 97 ? -6.556 -1.581 25.834 1.00 93.69 97 ALA A CA 1
ATOM 774 C C . ALA A 1 97 ? -5.347 -1.408 26.769 1.00 93.69 97 ALA A C 1
ATOM 776 O O . ALA A 1 97 ? -5.251 -0.411 27.485 1.00 93.69 97 ALA A O 1
ATOM 777 N N . LYS A 1 98 ? -4.377 -2.331 26.711 1.00 94.88 98 LYS A N 1
ATOM 778 C CA . LYS A 1 98 ? -3.143 -2.248 27.511 1.00 94.88 98 LYS A CA 1
ATOM 779 C C . LYS A 1 98 ? -2.267 -1.067 27.090 1.00 94.88 98 LYS A C 1
ATOM 781 O O . LYS A 1 98 ? -1.762 -0.350 27.952 1.00 94.88 98 LYS A O 1
ATOM 786 N N . LEU A 1 99 ? -2.118 -0.825 25.786 1.00 94.62 99 LEU A N 1
ATOM 787 C CA . LEU A 1 99 ? -1.343 0.303 25.262 1.00 94.62 99 LEU A CA 1
ATOM 788 C C . LEU A 1 99 ? -1.919 1.653 25.697 1.00 94.62 99 LEU A C 1
ATOM 790 O O . LEU A 1 99 ? -1.155 2.516 26.107 1.00 94.62 99 LEU A O 1
ATOM 794 N N . LYS A 1 100 ? -3.248 1.823 25.696 1.00 94.31 100 LYS A N 1
ATOM 795 C CA . LYS A 1 100 ? -3.905 3.064 26.157 1.00 94.31 100 LYS A CA 1
ATOM 796 C C . LYS A 1 100 ? -3.588 3.413 27.616 1.00 94.31 100 LYS A C 1
ATOM 798 O O . LYS A 1 100 ? -3.624 4.582 27.980 1.00 94.31 100 LYS A O 1
ATOM 803 N N . THR A 1 101 ? -3.274 2.416 28.442 1.00 94.62 101 THR A N 1
ATOM 804 C CA . THR A 1 101 ? -2.892 2.608 29.853 1.00 94.62 101 THR A CA 1
ATOM 805 C C . THR A 1 101 ? -1.384 2.753 30.070 1.00 94.62 101 THR A C 1
ATOM 807 O O . THR A 1 101 ? -0.952 3.066 31.176 1.00 94.62 101 THR A O 1
ATOM 810 N N . ASN A 1 102 ? -0.570 2.540 29.033 1.00 93.81 102 ASN A N 1
ATOM 811 C CA . ASN A 1 102 ? 0.882 2.646 29.099 1.00 93.81 102 ASN A CA 1
ATOM 812 C C . ASN A 1 102 ? 1.338 4.032 28.611 1.00 93.81 102 ASN A C 1
ATOM 814 O O . ASN A 1 102 ? 1.229 4.349 27.428 1.00 93.81 102 ASN A O 1
ATOM 818 N N . ALA A 1 103 ? 1.904 4.842 29.510 1.00 93.69 103 ALA A N 1
ATOM 819 C CA . ALA A 1 103 ? 2.389 6.185 29.183 1.00 93.69 103 ALA A CA 1
ATOM 820 C C . ALA A 1 103 ? 3.471 6.194 28.082 1.00 93.69 103 ALA A C 1
ATOM 822 O O . ALA A 1 103 ? 3.515 7.119 27.272 1.00 93.69 103 ALA A O 1
ATOM 823 N N . GLU A 1 104 ? 4.300 5.147 27.999 1.00 95.31 104 GLU A N 1
ATOM 824 C CA . GLU A 1 104 ? 5.350 5.016 26.978 1.00 95.31 104 GLU A CA 1
ATOM 825 C C . GLU A 1 104 ? 4.788 4.673 25.583 1.00 95.31 104 GLU A C 1
ATOM 827 O O . GLU A 1 104 ? 5.517 4.728 24.595 1.00 95.31 104 GLU A O 1
ATOM 832 N N . ALA A 1 105 ? 3.496 4.333 25.471 1.00 95.94 105 ALA A N 1
ATOM 833 C CA . ALA A 1 105 ? 2.857 3.962 24.206 1.00 95.94 105 ALA A CA 1
ATOM 834 C C . ALA A 1 105 ? 2.287 5.149 23.411 1.00 95.94 105 ALA A C 1
ATOM 836 O O . ALA A 1 105 ? 1.817 4.945 22.293 1.00 95.94 105 ALA A O 1
ATOM 837 N N . SER A 1 106 ? 2.305 6.370 23.957 1.00 95.00 106 SER A N 1
ATOM 838 C CA . SER A 1 106 ? 1.638 7.537 23.354 1.00 95.00 106 SER A CA 1
ATOM 839 C C . SER A 1 106 ? 2.093 7.820 21.911 1.00 95.00 106 SER A C 1
ATOM 841 O O . SER A 1 106 ? 1.261 7.923 21.008 1.00 95.00 106 SER A O 1
ATOM 843 N N . ASP A 1 107 ? 3.409 7.843 21.665 1.00 94.75 107 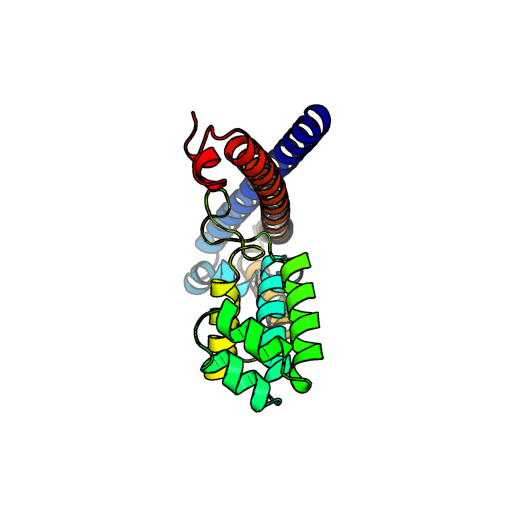ASP A N 1
ATOM 844 C CA . ASP A 1 107 ? 3.979 8.062 20.324 1.00 94.75 107 ASP A CA 1
ATOM 845 C C . ASP A 1 107 ? 3.588 6.945 19.342 1.00 94.75 107 ASP A C 1
ATOM 847 O O . ASP A 1 107 ? 3.195 7.208 18.204 1.00 94.75 107 ASP A O 1
ATOM 851 N N . PHE A 1 108 ? 3.605 5.687 19.796 1.00 95.88 108 PHE A N 1
ATOM 852 C CA . PHE A 1 108 ? 3.163 4.559 18.978 1.00 95.88 108 PHE A CA 1
ATOM 853 C C . PHE A 1 108 ? 1.678 4.659 18.624 1.00 95.88 108 PHE A C 1
ATOM 855 O O . PHE A 1 108 ? 1.322 4.458 17.467 1.00 95.88 108 PHE A O 1
ATOM 862 N N . LEU A 1 109 ? 0.810 4.994 19.583 1.00 96.06 109 LEU A N 1
ATOM 863 C CA . LEU A 1 109 ? -0.627 5.146 19.341 1.00 96.06 109 LEU A CA 1
ATOM 864 C C . LEU A 1 109 ? -0.915 6.272 18.337 1.00 96.06 109 LEU A C 1
ATOM 866 O O . LEU A 1 109 ? -1.771 6.108 17.468 1.00 96.06 109 LEU A O 1
ATOM 870 N N . GLN A 1 110 ? -0.169 7.378 18.396 1.00 96.31 110 GLN A N 1
ATOM 871 C CA . GLN A 1 110 ? -0.285 8.462 17.419 1.00 96.31 110 GLN A CA 1
ATOM 872 C C . GLN A 1 110 ? 0.155 8.020 16.014 1.00 96.31 110 GLN A C 1
ATOM 874 O O . GLN A 1 110 ? -0.541 8.283 15.027 1.00 96.31 110 GLN A O 1
ATOM 879 N N . LYS A 1 111 ? 1.292 7.320 15.911 1.00 97.00 111 LYS A N 1
ATOM 880 C CA . LYS A 1 111 ? 1.784 6.767 14.639 1.00 97.00 111 LYS A CA 1
ATOM 881 C C . LYS A 1 111 ? 0.835 5.714 14.076 1.00 97.00 111 LYS A C 1
ATOM 883 O O . LYS A 1 111 ? 0.581 5.709 12.875 1.00 97.00 111 LYS A O 1
ATOM 888 N N . TRP A 1 112 ? 0.272 4.869 14.935 1.00 96.69 112 TRP A N 1
ATOM 889 C CA . TRP A 1 112 ? -0.734 3.878 14.573 1.00 96.69 112 TRP A CA 1
ATOM 890 C C . TRP A 1 112 ? -1.987 4.540 14.004 1.00 96.69 112 TRP A C 1
ATOM 892 O O . TRP A 1 112 ? -2.430 4.161 12.924 1.00 96.69 112 TRP A O 1
ATOM 902 N N . GLN A 1 113 ? -2.521 5.568 14.669 1.00 96.25 113 GLN A N 1
ATOM 903 C CA . GLN A 1 113 ? -3.682 6.296 14.156 1.00 96.25 113 GLN A CA 1
ATOM 904 C C . GLN A 1 113 ? -3.375 6.943 12.802 1.00 96.25 113 GLN A C 1
ATOM 906 O O . GLN A 1 113 ? -4.128 6.764 11.853 1.00 96.25 113 GLN A O 1
ATOM 911 N N . THR A 1 114 ? -2.213 7.590 12.674 1.00 96.88 114 THR A N 1
ATOM 912 C CA . THR A 1 114 ? -1.762 8.180 11.403 1.00 96.88 114 THR A CA 1
ATOM 913 C C . THR A 1 114 ? -1.641 7.124 10.300 1.00 96.88 114 THR A C 1
ATOM 915 O O . THR A 1 114 ? -1.967 7.381 9.141 1.00 96.88 114 THR A O 1
ATOM 918 N N . PHE A 1 115 ? -1.177 5.919 10.634 1.00 97.06 115 PHE A N 1
ATOM 919 C CA . PHE A 1 115 ? -1.131 4.804 9.696 1.00 97.06 115 PHE A CA 1
ATOM 920 C C . PHE A 1 115 ? -2.539 4.385 9.260 1.00 97.06 115 PHE A C 1
ATOM 922 O O . PHE A 1 115 ? -2.781 4.248 8.062 1.00 97.06 115 PHE A O 1
ATOM 929 N N . ILE A 1 116 ? -3.471 4.213 10.200 1.00 95.88 116 ILE A N 1
ATOM 930 C CA . ILE A 1 116 ? -4.858 3.834 9.902 1.00 95.88 116 ILE A CA 1
ATOM 931 C C . ILE A 1 116 ? -5.558 4.909 9.062 1.00 95.88 116 ILE A C 1
ATOM 933 O O . ILE A 1 116 ? -6.247 4.574 8.102 1.00 95.88 116 ILE A O 1
ATOM 937 N N . ASP A 1 117 ? -5.323 6.189 9.330 1.00 94.44 117 ASP A N 1
ATOM 938 C CA . ASP A 1 117 ? -5.925 7.277 8.553 1.00 94.44 117 ASP A CA 1
ATOM 939 C C . ASP A 1 117 ? -5.449 7.271 7.088 1.00 94.44 117 ASP A C 1
ATOM 941 O O . ASP A 1 117 ? -6.227 7.538 6.173 1.00 94.44 117 ASP A O 1
ATOM 945 N N . ASN A 1 118 ? -4.183 6.912 6.849 1.00 93.12 118 ASN A N 1
ATOM 946 C CA . ASN A 1 118 ? -3.583 6.903 5.510 1.00 93.12 118 ASN A CA 1
ATOM 947 C C . ASN A 1 118 ? -3.766 5.576 4.747 1.00 93.12 118 ASN A C 1
ATOM 949 O O . ASN A 1 118 ? -3.867 5.572 3.516 1.00 93.12 118 ASN A O 1
ATOM 953 N N . PHE A 1 119 ? -3.774 4.445 5.459 1.00 94.62 119 PHE A N 1
ATOM 954 C CA . PHE A 1 119 ? -3.693 3.092 4.891 1.00 94.62 119 PHE A CA 1
ATOM 955 C C . PHE A 1 119 ? -4.786 2.137 5.399 1.00 94.62 119 PHE A C 1
ATOM 957 O O . PHE A 1 119 ? -4.829 0.976 4.995 1.00 94.62 119 PHE A O 1
ATOM 964 N N . GLY A 1 120 ? -5.698 2.598 6.257 1.00 94.31 120 GLY A N 1
ATOM 965 C CA . GLY A 1 120 ? -6.749 1.780 6.874 1.00 94.31 120 GLY A CA 1
ATOM 966 C C . GLY A 1 120 ? -7.809 1.262 5.900 1.00 94.31 120 GLY A C 1
ATOM 967 O O . GLY A 1 120 ? -8.526 0.317 6.199 1.00 94.31 120 GLY A O 1
ATOM 968 N N . ASN A 1 121 ? -7.891 1.826 4.695 1.00 92.81 121 ASN A N 1
ATOM 969 C CA . ASN A 1 121 ? -8.855 1.423 3.667 1.00 92.81 121 ASN A CA 1
ATOM 970 C C . ASN A 1 121 ? -8.533 0.088 2.965 1.00 92.81 121 ASN A C 1
ATOM 972 O O . ASN A 1 121 ? -9.288 -0.344 2.091 1.00 92.81 121 ASN A O 1
ATOM 976 N N . ARG A 1 122 ? -7.413 -0.554 3.308 1.00 92.69 122 ARG A N 1
ATOM 977 C CA . ARG A 1 122 ? -6.925 -1.785 2.675 1.00 92.69 122 ARG A CA 1
ATOM 978 C C . ARG A 1 122 ? -7.518 -3.030 3.337 1.00 92.69 122 ARG A C 1
ATOM 980 O O . ARG A 1 122 ? -7.955 -2.994 4.480 1.00 92.69 122 ARG A O 1
ATOM 987 N N . SER A 1 123 ? -7.520 -4.142 2.608 1.00 91.81 123 SER A N 1
ATOM 988 C CA . SER A 1 123 ? -7.937 -5.459 3.103 1.00 91.81 123 SER A CA 1
ATOM 989 C C . SER A 1 123 ? -7.296 -6.579 2.282 1.00 91.81 123 SER A C 1
ATOM 991 O O . SER A 1 123 ? -6.675 -6.324 1.250 1.00 91.81 123 SER A O 1
ATOM 993 N N . SER A 1 124 ? -7.460 -7.828 2.726 1.00 84.75 124 SER A N 1
ATOM 994 C CA . SER A 1 124 ? -7.030 -9.024 1.983 1.00 84.75 124 SER A CA 1
ATOM 995 C C . SER A 1 124 ? -7.772 -9.186 0.650 1.00 84.75 124 SER A C 1
ATOM 997 O O . SER A 1 124 ? -7.173 -9.566 -0.354 1.00 84.75 124 SER A O 1
ATOM 999 N N . GLN A 1 125 ? -9.066 -8.856 0.635 1.00 88.94 125 GLN A N 1
ATOM 1000 C CA . GLN A 1 125 ? -9.923 -8.852 -0.550 1.00 88.94 125 GLN A CA 1
ATOM 1001 C C . GLN A 1 125 ? -10.416 -7.428 -0.801 1.00 88.94 125 GLN A C 1
ATOM 1003 O O . GLN A 1 125 ? -11.384 -6.958 -0.208 1.00 88.94 125 GLN A O 1
ATOM 1008 N N . GLU A 1 126 ? -9.672 -6.697 -1.624 1.00 87.12 126 GLU A N 1
ATOM 1009 C CA . GLU A 1 126 ? -9.802 -5.239 -1.715 1.00 87.12 126 GLU A CA 1
ATOM 1010 C C . GLU A 1 126 ? -11.139 -4.789 -2.326 1.00 87.12 126 GLU A C 1
ATOM 1012 O O . GLU A 1 126 ? -11.708 -3.796 -1.872 1.00 87.12 126 GLU A O 1
ATOM 1017 N N . PHE A 1 127 ? -11.655 -5.549 -3.298 1.00 88.81 127 PHE A N 1
ATOM 1018 C CA . PHE A 1 127 ? -12.904 -5.266 -4.018 1.00 88.81 127 PHE A CA 1
ATOM 1019 C C . PHE A 1 127 ? -14.158 -5.838 -3.355 1.00 88.81 127 PHE A C 1
ATOM 1021 O O . PHE A 1 127 ? -15.263 -5.498 -3.765 1.00 88.81 127 PHE A O 1
ATOM 1028 N N . GLU A 1 128 ? -13.993 -6.681 -2.339 1.00 91.62 128 GLU A N 1
ATOM 1029 C CA . GLU A 1 128 ? -15.116 -7.240 -1.599 1.00 91.62 128 GLU A CA 1
ATOM 1030 C C . GLU A 1 128 ? -15.593 -6.219 -0.556 1.00 91.62 128 GLU A C 1
ATOM 1032 O O . GLU A 1 128 ? -14.807 -5.752 0.284 1.00 91.62 128 GLU A O 1
ATOM 1037 N N . LEU A 1 129 ? -16.869 -5.829 -0.648 1.00 90.88 129 LEU A N 1
ATOM 1038 C CA . LEU A 1 129 ? -17.473 -4.839 0.243 1.00 90.88 129 LEU A CA 1
ATOM 1039 C C . LEU A 1 129 ? -17.815 -5.4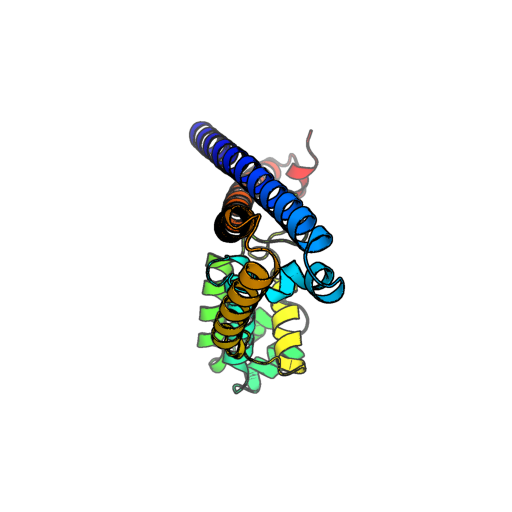35 1.599 1.00 90.88 129 LEU A C 1
ATOM 1041 O O . LEU A 1 129 ? -17.783 -4.678 2.562 1.00 90.88 129 LEU A O 1
ATOM 1045 N N . SER A 1 130 ? -18.096 -6.739 1.686 1.00 91.75 130 SER A N 1
ATOM 1046 C CA . SER A 1 130 ? -18.388 -7.446 2.944 1.00 91.75 130 SER A CA 1
ATOM 1047 C C . SER A 1 130 ? -17.146 -7.694 3.804 1.00 91.75 130 SER A C 1
ATOM 1049 O O . SER A 1 130 ? -17.255 -7.825 5.020 1.00 91.75 130 SER A O 1
ATOM 1051 N N . VAL A 1 131 ? -15.950 -7.659 3.213 1.00 92.62 131 VAL A N 1
ATOM 1052 C CA . VAL A 1 131 ? -14.695 -7.910 3.930 1.00 92.62 131 VAL A CA 1
ATOM 1053 C C . VAL A 1 131 ? -14.256 -6.679 4.742 1.00 92.62 131 VAL A C 1
ATOM 1055 O O . VAL A 1 131 ? -14.143 -5.584 4.169 1.00 92.62 131 VAL A O 1
ATOM 1058 N N . PRO A 1 132 ? -13.941 -6.844 6.045 1.00 92.25 132 PRO A N 1
ATOM 1059 C CA . PRO A 1 132 ? -13.386 -5.787 6.886 1.00 92.25 132 PRO A CA 1
ATOM 1060 C C . PRO A 1 132 ? -12.123 -5.157 6.298 1.00 92.25 132 PRO A C 1
ATOM 1062 O O . PRO A 1 132 ? -11.269 -5.831 5.711 1.00 92.25 132 PRO A O 1
ATOM 1065 N N . LYS A 1 133 ? -12.006 -3.836 6.455 1.00 94.12 133 LYS A N 1
ATOM 1066 C CA . LYS A 1 133 ? -10.797 -3.079 6.106 1.00 94.12 133 LYS A CA 1
ATOM 1067 C C . LYS A 1 133 ? -9.946 -2.867 7.356 1.00 94.12 133 LYS A C 1
ATOM 1069 O O . LYS A 1 133 ? -10.434 -3.057 8.466 1.00 94.12 133 LYS A O 1
ATOM 1074 N N . TRP A 1 134 ? -8.683 -2.487 7.198 1.00 94.56 134 TRP A N 1
ATOM 1075 C CA . TRP A 1 134 ? -7.747 -2.334 8.318 1.00 94.56 134 TRP A CA 1
ATOM 1076 C C . TRP A 1 134 ? -8.148 -1.277 9.343 1.00 94.56 134 TRP A C 1
ATOM 1078 O O . TRP A 1 134 ? -7.747 -1.383 10.493 1.00 94.56 134 TRP A O 1
ATOM 1088 N N . ASP A 1 135 ? -8.947 -0.283 8.964 1.00 92.38 135 ASP A N 1
ATOM 1089 C CA . ASP A 1 135 ? -9.541 0.666 9.909 1.00 92.38 135 ASP A CA 1
ATOM 1090 C C . ASP A 1 135 ? -10.606 0.033 10.824 1.00 92.38 135 ASP A C 1
ATOM 1092 O O . ASP A 1 135 ? -10.854 0.552 11.909 1.00 92.38 135 ASP A O 1
ATOM 1096 N N . THR A 1 136 ? -11.198 -1.092 10.414 1.00 90.19 136 THR A N 1
ATOM 1097 C CA . THR A 1 136 ? -12.160 -1.885 11.200 1.00 90.19 136 THR A CA 1
ATOM 1098 C C . THR A 1 136 ? -11.546 -3.133 11.839 1.00 90.19 136 THR A C 1
ATOM 1100 O O . THR A 1 136 ? -11.906 -3.474 12.958 1.00 90.19 136 THR A O 1
ATOM 1103 N N . ASP A 1 137 ? -10.609 -3.795 11.157 1.00 91.81 137 ASP A N 1
ATOM 1104 C CA . ASP A 1 137 ? -9.854 -4.950 11.649 1.00 91.81 137 ASP A CA 1
ATOM 1105 C C . ASP A 1 137 ? -8.373 -4.814 11.248 1.00 91.81 137 ASP A C 1
ATOM 1107 O O . ASP A 1 137 ? -7.969 -5.206 10.143 1.00 91.81 137 ASP A O 1
ATOM 1111 N N . PRO A 1 138 ? -7.526 -4.259 12.131 1.00 93.25 138 PRO A N 1
ATOM 1112 C CA . PRO A 1 138 ? -6.115 -4.061 11.842 1.00 93.25 138 PRO A CA 1
ATOM 1113 C C . PRO A 1 138 ? -5.243 -5.274 12.200 1.00 93.25 138 PRO A C 1
ATOM 1115 O O . PRO A 1 138 ? -4.015 -5.141 12.240 1.00 93.25 138 PRO A O 1
ATOM 1118 N N . SER A 1 139 ? -5.824 -6.456 12.447 1.00 91.75 139 SER A N 1
ATOM 1119 C CA . SER A 1 139 ? -5.074 -7.657 12.855 1.00 91.75 139 SER A CA 1
ATOM 1120 C C . SER A 1 139 ? -3.928 -7.980 11.894 1.00 91.75 139 SER A C 1
ATOM 1122 O O . SER A 1 139 ? -2.803 -8.230 12.325 1.00 91.75 139 SER A O 1
ATOM 1124 N N . PHE A 1 140 ? -4.164 -7.843 10.583 1.00 92.81 140 PHE A N 1
ATOM 1125 C CA . PHE A 1 140 ? -3.125 -8.018 9.564 1.00 92.81 140 PHE A CA 1
ATOM 1126 C C . PHE A 1 140 ? -1.929 -7.075 9.768 1.00 92.81 140 PHE A C 1
ATOM 1128 O O . PHE A 1 140 ? -0.773 -7.495 9.697 1.00 92.81 140 PHE A O 1
ATOM 1135 N N . VAL A 1 141 ? -2.193 -5.790 10.007 1.00 95.38 141 VAL A N 1
ATOM 1136 C CA . VAL A 1 141 ? -1.151 -4.768 10.191 1.00 95.38 141 VAL A CA 1
ATOM 1137 C C . VAL A 1 141 ? -0.358 -5.078 11.453 1.00 95.38 141 VAL A C 1
ATOM 1139 O O . VAL A 1 141 ? 0.873 -5.076 11.434 1.00 95.38 141 VAL A O 1
ATOM 1142 N N . LEU A 1 142 ? -1.071 -5.402 12.531 1.00 94.81 142 LEU A N 1
ATOM 1143 C CA . LEU A 1 142 ? -0.480 -5.732 13.815 1.00 94.81 142 LEU A CA 1
ATOM 1144 C C . LEU A 1 142 ? 0.452 -6.945 13.712 1.00 94.81 142 LEU A C 1
ATOM 1146 O O . LEU A 1 142 ? 1.567 -6.911 14.232 1.00 94.81 142 LEU A O 1
ATOM 1150 N N . ASP A 1 143 ? 0.038 -7.996 13.011 1.00 93.81 143 ASP A N 1
ATOM 1151 C CA . ASP A 1 143 ? 0.852 -9.199 12.845 1.00 93.81 143 ASP A CA 1
ATOM 1152 C C . ASP A 1 143 ? 2.108 -8.946 12.004 1.00 93.81 143 ASP A C 1
ATOM 1154 O O . ASP A 1 143 ? 3.179 -9.467 12.331 1.00 93.81 143 ASP A O 1
ATOM 1158 N N . ASN A 1 144 ? 2.032 -8.071 10.996 1.00 95.00 144 ASN A N 1
ATOM 1159 C CA . ASN A 1 144 ? 3.221 -7.635 10.261 1.00 95.00 144 ASN A CA 1
ATOM 1160 C C . ASN A 1 144 ? 4.182 -6.840 11.160 1.00 95.00 144 ASN A C 1
ATOM 1162 O O . ASN A 1 144 ? 5.388 -7.093 11.135 1.00 95.00 144 ASN A O 1
ATOM 1166 N N . VAL A 1 145 ? 3.673 -5.934 12.003 1.00 95.69 145 VAL A N 1
ATOM 1167 C CA . VAL A 1 145 ? 4.493 -5.214 12.995 1.00 95.69 145 VAL A CA 1
ATOM 1168 C C . VAL A 1 145 ? 5.184 -6.201 13.943 1.00 95.69 145 VAL A C 1
ATOM 1170 O O . VAL A 1 145 ? 6.399 -6.121 14.140 1.00 95.69 145 VAL A O 1
ATOM 1173 N N . LYS A 1 146 ? 4.450 -7.192 14.475 1.00 94.69 146 LYS A N 1
ATOM 1174 C CA . LYS A 1 146 ? 5.018 -8.259 15.322 1.00 94.69 146 LYS A CA 1
ATOM 1175 C C . LYS A 1 146 ? 6.115 -9.035 14.592 1.00 94.69 146 LYS A C 1
ATOM 1177 O O . LYS A 1 146 ? 7.149 -9.337 15.185 1.00 94.69 146 LYS A O 1
ATOM 1182 N N . GLN A 1 147 ? 5.901 -9.380 13.324 1.00 94.69 147 GLN A N 1
ATOM 1183 C CA . GLN A 1 147 ? 6.873 -10.127 12.529 1.00 94.69 147 GLN A CA 1
ATOM 1184 C C . GLN A 1 147 ? 8.164 -9.328 12.313 1.00 94.69 147 GLN A C 1
ATOM 1186 O O . GLN A 1 147 ? 9.253 -9.874 12.493 1.00 94.69 147 GLN A O 1
ATOM 1191 N N . ILE A 1 148 ? 8.051 -8.037 11.985 1.00 95.31 148 ILE A N 1
ATOM 1192 C CA . ILE A 1 148 ? 9.204 -7.143 11.806 1.00 95.31 148 ILE A CA 1
ATOM 1193 C C . ILE A 1 148 ? 9.999 -7.017 13.110 1.00 95.31 148 ILE A C 1
ATOM 1195 O O . ILE A 1 148 ? 11.224 -7.144 13.081 1.00 95.31 148 ILE A O 1
ATOM 1199 N N . LEU A 1 149 ? 9.311 -6.852 14.246 1.00 94.00 149 LEU A N 1
ATOM 1200 C CA . LEU A 1 149 ? 9.933 -6.805 15.573 1.00 94.00 149 LEU A CA 1
ATOM 1201 C C . LEU A 1 149 ? 10.694 -8.093 15.914 1.00 94.00 149 LEU A C 1
ATOM 1203 O O . LEU A 1 149 ? 11.817 -8.027 16.405 1.00 94.00 149 LEU A O 1
ATOM 1207 N N . LYS A 1 150 ? 10.112 -9.269 15.642 1.00 93.69 150 LYS A N 1
ATOM 1208 C CA . LYS A 1 150 ? 10.758 -10.567 15.920 1.00 93.69 150 LYS A CA 1
ATOM 1209 C C . LYS A 1 150 ? 12.006 -10.780 15.062 1.00 93.69 150 LYS A C 1
ATOM 1211 O O . LYS A 1 150 ? 13.050 -11.191 15.565 1.00 93.69 150 LYS A O 1
ATOM 1216 N N . ASN A 1 151 ? 11.900 -10.490 13.770 1.00 92.81 151 ASN A N 1
ATOM 1217 C CA . ASN A 1 151 ? 12.908 -10.871 12.781 1.00 92.81 151 ASN A CA 1
ATOM 1218 C C . ASN A 1 151 ? 13.942 -9.778 12.487 1.00 92.81 151 ASN A C 1
ATOM 1220 O O . ASN A 1 151 ? 14.833 -10.005 11.673 1.00 92.81 151 ASN A O 1
ATOM 1224 N N . HIS A 1 152 ? 13.827 -8.602 13.111 1.00 86.44 152 HIS A N 1
ATOM 1225 C CA . HIS A 1 152 ? 14.742 -7.474 12.917 1.00 86.44 152 HIS A CA 1
ATOM 1226 C C . HIS A 1 152 ? 14.925 -7.113 11.436 1.00 86.44 152 HIS A C 1
ATOM 1228 O O . HIS A 1 152 ? 16.051 -6.955 10.959 1.00 86.44 152 HIS A O 1
ATOM 1234 N N . HIS A 1 153 ? 13.818 -7.005 10.690 1.00 86.69 153 HIS A N 1
ATOM 1235 C CA . HIS A 1 153 ? 13.900 -6.720 9.257 1.00 86.69 153 HIS A CA 1
ATOM 1236 C C . HIS A 1 153 ? 14.689 -5.420 9.002 1.00 86.69 153 HIS A C 1
ATOM 1238 O O . HIS A 1 153 ? 14.477 -4.428 9.713 1.00 86.69 153 HIS A O 1
ATOM 1244 N N . PRO A 1 154 ? 15.596 -5.413 8.006 1.00 88.38 154 PRO A N 1
ATOM 1245 C CA . PRO A 1 154 ? 16.377 -4.230 7.672 1.00 88.38 154 PRO A CA 1
ATOM 1246 C C . PRO A 1 154 ? 15.473 -3.115 7.145 1.00 88.38 154 PRO A C 1
ATOM 1248 O O . PRO A 1 154 ? 14.385 -3.387 6.635 1.00 88.38 154 PRO A O 1
ATOM 1251 N N . ASP A 1 155 ? 15.959 -1.875 7.222 1.00 89.06 155 ASP A N 1
ATOM 1252 C CA . ASP A 1 155 ? 15.252 -0.725 6.662 1.00 89.06 155 ASP A CA 1
ATOM 1253 C C . ASP A 1 155 ? 14.969 -0.952 5.164 1.00 89.06 155 ASP A C 1
ATOM 1255 O O . ASP A 1 155 ? 15.918 -1.061 4.371 1.00 89.06 155 ASP A O 1
ATOM 1259 N N . PRO A 1 156 ? 13.688 -1.002 4.743 1.00 85.69 156 PRO A N 1
ATOM 1260 C CA . PRO A 1 156 ? 13.324 -1.151 3.336 1.00 85.69 156 PRO A CA 1
ATOM 1261 C C . PRO A 1 156 ? 13.885 -0.025 2.450 1.00 85.69 156 PRO A C 1
ATOM 1263 O O . PRO A 1 156 ? 14.039 -0.214 1.240 1.00 85.69 156 PRO A O 1
ATOM 1266 N N . ARG A 1 157 ? 14.237 1.132 3.026 1.00 84.00 157 ARG A N 1
ATOM 1267 C CA . ARG A 1 157 ? 14.812 2.288 2.324 1.00 84.00 157 ARG A CA 1
ATOM 1268 C C . ARG A 1 157 ? 16.297 2.135 2.026 1.00 84.00 157 ARG A C 1
ATOM 1270 O O . ARG A 1 157 ? 16.770 2.699 1.037 1.00 84.00 157 ARG A O 1
ATOM 1277 N N . GLY A 1 158 ? 17.027 1.366 2.837 1.00 80.12 158 GLY A N 1
ATOM 1278 C CA . GLY A 1 158 ? 18.495 1.325 2.819 1.00 80.12 158 GLY A CA 1
ATOM 1279 C C . GLY A 1 158 ? 19.095 0.959 1.458 1.00 80.12 158 GLY A C 1
ATOM 1280 O O . GLY A 1 158 ? 20.156 1.454 1.087 1.00 80.12 158 GLY A O 1
ATOM 1281 N N . ASN A 1 159 ? 18.377 0.166 0.657 1.00 75.62 159 ASN A N 1
ATOM 1282 C CA . ASN A 1 159 ? 18.848 -0.296 -0.650 1.00 75.62 159 ASN A CA 1
ATOM 1283 C C . ASN A 1 159 ? 18.268 0.480 -1.841 1.00 75.62 159 ASN A C 1
ATOM 1285 O O . ASN A 1 159 ? 18.651 0.213 -2.982 1.00 75.62 159 ASN A O 1
ATOM 1289 N N . LEU A 1 160 ? 17.372 1.447 -1.624 1.00 77.38 160 LEU A N 1
ATOM 1290 C CA . LEU A 1 160 ? 16.641 2.105 -2.712 1.00 77.38 160 LEU A CA 1
ATOM 1291 C C . LEU A 1 160 ? 17.562 2.897 -3.654 1.00 77.38 160 LEU A C 1
ATOM 1293 O O . LEU A 1 160 ? 17.462 2.773 -4.877 1.00 77.38 160 LEU A O 1
ATOM 1297 N N . ALA A 1 161 ? 18.505 3.670 -3.108 1.00 77.75 161 ALA A N 1
ATOM 1298 C CA . ALA A 1 161 ? 19.460 4.434 -3.915 1.00 77.75 161 ALA A CA 1
ATOM 1299 C C . ALA A 1 161 ? 20.374 3.510 -4.743 1.00 77.75 161 ALA A C 1
ATOM 1301 O O . ALA A 1 161 ? 20.600 3.731 -5.937 1.00 77.75 161 ALA A O 1
ATOM 1302 N N . GLN A 1 162 ? 20.855 2.421 -4.137 1.00 81.25 162 GLN A N 1
ATOM 1303 C CA . GLN A 1 162 ? 21.695 1.437 -4.821 1.00 81.25 162 GLN A CA 1
ATOM 1304 C C . GLN A 1 162 ? 20.923 0.695 -5.921 1.00 81.25 162 GLN A C 1
ATOM 1306 O O . GLN A 1 162 ? 21.457 0.466 -7.013 1.00 81.25 162 GLN A O 1
ATOM 1311 N N . GLN A 1 163 ? 19.655 0.365 -5.673 1.00 80.81 163 GLN A N 1
ATOM 1312 C CA . GLN A 1 163 ? 18.755 -0.222 -6.662 1.00 80.81 163 GLN A CA 1
ATOM 1313 C C . GLN A 1 163 ? 18.566 0.713 -7.864 1.00 80.81 163 GLN A C 1
ATOM 1315 O O . GLN A 1 163 ? 18.706 0.271 -9.006 1.00 80.81 163 GLN A O 1
ATOM 1320 N N . GLN A 1 164 ? 18.349 2.014 -7.646 1.00 80.50 164 GLN A N 1
ATOM 1321 C CA . GLN A 1 164 ? 18.228 2.993 -8.735 1.00 80.50 164 GLN A CA 1
ATOM 1322 C C . GLN A 1 164 ? 19.490 3.077 -9.600 1.00 80.50 164 GLN A C 1
ATOM 1324 O O . GLN A 1 164 ? 19.409 3.056 -10.834 1.00 80.50 164 GLN A O 1
ATOM 1329 N N . VAL A 1 165 ? 20.668 3.156 -8.974 1.00 84.31 165 VAL A N 1
ATOM 1330 C CA . VAL A 1 165 ? 21.952 3.196 -9.693 1.00 84.31 165 VAL A CA 1
ATOM 1331 C C . VAL A 1 165 ? 22.14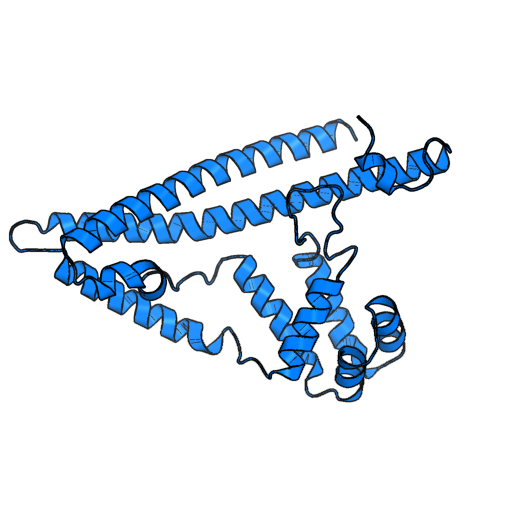7 1.916 -10.508 1.00 84.31 165 VAL A C 1
ATOM 1333 O O . VAL A 1 165 ? 22.468 1.974 -11.701 1.00 84.31 165 VAL A O 1
ATOM 1336 N N . THR A 1 166 ? 21.879 0.763 -9.896 1.00 85.38 166 THR A N 1
ATOM 1337 C CA . THR A 1 166 ? 21.996 -0.554 -10.535 1.00 85.38 166 THR A CA 1
ATOM 1338 C C . THR A 1 166 ? 21.036 -0.692 -11.715 1.00 85.38 166 THR A C 1
ATOM 1340 O O . THR A 1 166 ? 21.446 -1.102 -12.803 1.00 85.38 166 THR A O 1
ATOM 1343 N N . SER A 1 167 ? 19.786 -0.259 -11.560 1.00 84.94 167 SER A N 1
ATOM 1344 C CA . SER A 1 167 ? 18.772 -0.272 -12.617 1.00 84.94 167 SER A CA 1
ATOM 1345 C C . SER A 1 167 ? 19.137 0.638 -13.790 1.00 84.94 167 SER A C 1
ATOM 1347 O O . SER A 1 167 ? 19.074 0.217 -14.954 1.00 84.94 167 SER A O 1
ATOM 1349 N N . LYS A 1 168 ? 19.621 1.859 -13.524 1.00 86.12 168 LYS A N 1
ATOM 1350 C CA . LYS A 1 168 ? 20.123 2.773 -14.568 1.00 86.12 168 LYS A CA 1
ATOM 1351 C C . LYS A 1 168 ? 21.302 2.158 -15.330 1.00 86.12 168 LYS A C 1
ATOM 1353 O O . LYS A 1 168 ? 21.325 2.221 -16.564 1.00 86.12 168 LYS A O 1
ATOM 1358 N N . LYS A 1 169 ? 22.248 1.523 -14.629 1.00 88.06 169 LYS A N 1
ATOM 1359 C CA . LYS A 1 169 ? 23.395 0.828 -15.239 1.00 88.06 169 LYS A CA 1
ATOM 1360 C C . LYS A 1 169 ? 22.944 -0.346 -16.111 1.00 88.06 169 LYS A C 1
ATOM 1362 O O . LYS A 1 169 ? 23.310 -0.394 -17.286 1.00 88.06 169 LYS A O 1
ATOM 1367 N N . ASN A 1 170 ? 22.091 -1.224 -15.583 1.00 86.81 170 ASN A N 1
ATOM 1368 C CA . ASN A 1 170 ? 21.532 -2.360 -16.318 1.00 86.81 170 ASN A CA 1
ATOM 1369 C C . ASN A 1 170 ? 20.781 -1.897 -17.576 1.00 86.81 170 ASN A C 1
ATOM 1371 O O . ASN A 1 170 ? 20.913 -2.509 -18.637 1.00 86.81 170 ASN A O 1
ATOM 1375 N N . THR A 1 171 ? 20.043 -0.784 -17.493 1.00 88.06 171 THR A N 1
ATOM 1376 C CA . THR A 1 171 ? 19.285 -0.229 -18.631 1.00 88.06 171 THR A CA 1
ATOM 1377 C C . THR A 1 171 ? 20.221 0.218 -19.743 1.00 88.06 171 THR A C 1
ATOM 1379 O O . THR A 1 171 ? 20.012 -0.125 -20.907 1.00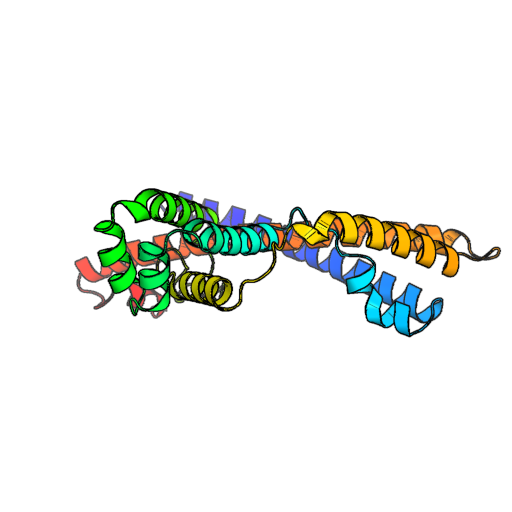 88.06 171 THR A O 1
ATOM 1382 N N . LYS A 1 172 ? 21.294 0.938 -19.395 1.00 89.25 172 LYS A N 1
ATOM 1383 C CA . LYS A 1 172 ? 22.312 1.377 -20.359 1.00 89.25 172 LYS A CA 1
ATOM 1384 C C . LYS A 1 172 ? 23.027 0.188 -21.010 1.00 89.25 172 LYS A C 1
ATOM 1386 O O . LYS A 1 172 ? 23.187 0.178 -22.229 1.00 89.25 172 LYS A O 1
ATOM 1391 N N . GLN A 1 173 ? 23.410 -0.816 -20.221 1.00 88.31 173 GLN A N 1
ATOM 1392 C CA . GLN A 1 173 ? 24.072 -2.027 -20.720 1.00 88.31 173 GLN A CA 1
ATOM 1393 C C . GLN A 1 173 ? 23.168 -2.820 -21.672 1.00 88.31 173 GLN A C 1
ATOM 1395 O O . GLN A 1 173 ? 23.581 -3.159 -22.778 1.00 88.31 173 GLN A O 1
ATOM 1400 N N . THR A 1 174 ? 21.907 -3.031 -21.293 1.00 87.75 174 THR A N 1
ATOM 1401 C CA . THR A 1 174 ? 20.927 -3.751 -22.122 1.00 87.75 174 THR A CA 1
ATOM 1402 C C . THR A 1 174 ? 20.655 -3.000 -23.428 1.00 87.75 174 THR A C 1
ATOM 1404 O O . THR A 1 174 ? 20.663 -3.594 -24.505 1.00 87.75 174 THR A O 1
ATOM 1407 N N . LYS A 1 175 ? 20.523 -1.666 -23.373 1.00 89.81 175 LYS A N 1
ATOM 1408 C CA . LYS A 1 175 ? 20.402 -0.821 -24.573 1.00 89.81 175 LYS A CA 1
ATOM 1409 C C . LYS A 1 175 ? 21.603 -0.984 -25.508 1.00 89.81 175 LYS A C 1
ATOM 1411 O O . LYS A 1 175 ? 21.424 -1.021 -26.724 1.00 89.81 175 LYS A O 1
ATOM 1416 N N . GLN A 1 176 ? 22.817 -1.064 -24.959 1.00 88.56 176 GLN A N 1
ATOM 1417 C CA . GLN A 1 176 ? 24.043 -1.249 -25.737 1.00 88.56 176 GLN A CA 1
ATOM 1418 C C . GLN A 1 176 ? 24.099 -2.619 -26.427 1.00 88.56 176 GLN A C 1
ATOM 1420 O O . GLN A 1 176 ? 24.614 -2.693 -27.536 1.00 88.56 176 GLN A O 1
ATOM 1425 N N . GLN A 1 177 ? 23.563 -3.667 -25.800 1.00 87.00 177 GLN A N 1
ATOM 1426 C CA . GLN A 1 177 ? 23.504 -5.017 -26.373 1.00 87.00 177 GLN A CA 1
ATOM 1427 C C . GLN A 1 177 ? 22.431 -5.138 -27.464 1.00 87.00 177 GLN A C 1
ATOM 1429 O O . GLN A 1 177 ? 22.658 -5.758 -28.498 1.00 87.00 177 GLN A O 1
ATOM 1434 N N . ILE A 1 178 ? 21.271 -4.505 -27.262 1.00 87.25 178 ILE A N 1
ATOM 1435 C CA . ILE A 1 178 ? 20.154 -4.546 -28.218 1.00 87.25 178 ILE A CA 1
ATOM 1436 C C . ILE A 1 178 ? 20.444 -3.712 -29.472 1.00 87.25 178 ILE A C 1
ATOM 1438 O O . ILE A 1 178 ? 20.021 -4.072 -30.578 1.00 87.25 178 ILE A O 1
ATOM 1442 N N . LYS A 1 179 ? 21.140 -2.576 -29.326 1.00 88.31 179 LYS A N 1
ATOM 1443 C CA . LYS A 1 179 ? 21.505 -1.743 -30.475 1.00 88.31 179 LYS A CA 1
ATOM 1444 C C . LYS A 1 179 ? 22.661 -2.390 -31.237 1.00 88.31 179 LYS A C 1
ATOM 1446 O O . LYS A 1 179 ? 23.669 -2.788 -30.668 1.00 88.31 179 LYS A O 1
ATOM 1451 N N . THR A 1 180 ? 22.543 -2.432 -32.556 1.00 85.50 180 THR A N 1
ATOM 1452 C CA . THR A 1 180 ? 23.619 -2.892 -33.447 1.00 85.50 180 THR A CA 1
ATOM 1453 C C . THR A 1 180 ? 23.902 -1.817 -34.487 1.00 85.50 180 THR A C 1
ATOM 1455 O O . THR A 1 180 ? 23.041 -0.971 -34.732 1.00 85.50 180 THR A O 1
ATOM 1458 N N . LYS A 1 181 ? 25.073 -1.855 -35.142 1.00 81.06 181 LYS A N 1
ATOM 1459 C CA . LYS A 1 181 ? 25.408 -0.900 -36.219 1.00 81.06 181 LYS A CA 1
ATOM 1460 C C . LYS A 1 181 ? 24.340 -0.867 -37.325 1.00 81.06 181 LYS A C 1
ATOM 1462 O O . LYS A 1 181 ? 24.040 0.198 -37.842 1.00 81.06 181 LYS A O 1
ATOM 1467 N N . LYS A 1 182 ? 23.728 -2.019 -37.633 1.00 84.00 182 LYS A N 1
ATOM 1468 C CA . LYS A 1 182 ? 22.667 -2.159 -38.648 1.00 84.00 182 LYS A CA 1
ATOM 1469 C C . LYS A 1 182 ? 21.258 -1.830 -38.132 1.00 84.00 182 LYS A C 1
ATOM 1471 O O . LYS A 1 182 ? 20.346 -1.657 -38.929 1.00 84.00 182 LYS A O 1
ATOM 1476 N N . ALA A 1 183 ? 21.050 -1.777 -36.816 1.00 89.12 183 ALA A N 1
ATOM 1477 C CA . ALA A 1 183 ? 19.735 -1.535 -36.219 1.00 89.12 183 ALA A CA 1
ATOM 1478 C C . ALA A 1 183 ? 19.822 -0.658 -34.952 1.00 89.12 183 ALA A C 1
ATOM 1480 O O . ALA A 1 183 ? 19.482 -1.117 -33.854 1.00 89.12 183 ALA A O 1
ATOM 1481 N N . PRO A 1 184 ? 20.265 0.610 -35.071 1.00 89.50 184 PRO A N 1
ATOM 1482 C CA . PRO A 1 184 ? 20.333 1.535 -33.938 1.00 89.50 184 PRO A CA 1
ATOM 1483 C C . PRO A 1 184 ? 18.943 1.884 -33.380 1.00 89.50 184 PRO A C 1
ATOM 1485 O O . PRO A 1 184 ? 18.795 2.084 -32.173 1.00 89.50 184 PRO A O 1
ATOM 1488 N N . TRP A 1 185 ? 17.909 1.859 -34.230 1.00 92.19 185 TRP A N 1
ATOM 1489 C CA . TRP A 1 185 ? 16.508 2.101 -33.866 1.00 92.19 185 TRP A CA 1
ATOM 1490 C C . TRP A 1 185 ? 15.984 1.150 -32.780 1.00 92.19 185 TRP A C 1
ATOM 1492 O O . TRP A 1 185 ? 15.119 1.531 -31.994 1.00 92.19 185 TRP A O 1
ATOM 1502 N N . ARG A 1 186 ? 16.543 -0.064 -32.658 1.00 92.00 186 ARG A N 1
ATOM 1503 C CA . ARG A 1 186 ? 16.167 -1.007 -31.591 1.00 92.00 186 ARG A CA 1
ATOM 1504 C C . ARG A 1 186 ? 16.507 -0.467 -30.206 1.00 92.00 186 ARG A C 1
ATOM 1506 O O . ARG A 1 186 ? 15.737 -0.653 -29.272 1.00 92.00 186 ARG A O 1
ATOM 1513 N N . GLY A 1 187 ? 17.634 0.236 -30.081 1.00 91.31 187 GLY A N 1
ATOM 1514 C CA . GLY A 1 187 ? 18.016 0.898 -28.835 1.00 91.31 187 GLY A CA 1
ATOM 1515 C C . GLY A 1 187 ? 17.090 2.064 -28.482 1.00 91.31 187 GLY A C 1
ATOM 1516 O O . GLY A 1 187 ? 16.856 2.313 -27.301 1.00 91.31 187 GLY A O 1
ATOM 1517 N N . TRP A 1 188 ? 16.549 2.754 -29.490 1.00 93.00 188 TRP A N 1
ATOM 1518 C CA . TRP A 1 188 ? 15.541 3.799 -29.302 1.00 93.00 188 TRP A CA 1
ATOM 1519 C C . TRP A 1 188 ? 14.195 3.211 -28.848 1.00 93.00 188 TRP A C 1
ATOM 1521 O O . TRP A 1 188 ? 13.648 3.660 -27.843 1.00 93.00 188 TRP A O 1
ATOM 1531 N N . LEU A 1 189 ? 13.710 2.147 -29.504 1.00 93.69 189 LEU A N 1
ATOM 1532 C CA . LEU A 1 189 ? 12.486 1.446 -29.089 1.00 93.69 189 LEU A CA 1
ATOM 1533 C C . LEU A 1 189 ? 12.594 0.886 -27.673 1.00 93.69 189 LEU A C 1
ATOM 1535 O O . LEU A 1 189 ? 11.684 1.072 -26.871 1.00 93.69 189 LEU A O 1
ATOM 1539 N N . PHE A 1 190 ? 13.721 0.246 -27.354 1.00 92.19 190 PHE A N 1
ATOM 1540 C CA . PHE A 1 190 ? 13.991 -0.264 -26.015 1.00 92.19 190 PHE A CA 1
ATOM 1541 C C . PHE A 1 190 ? 13.813 0.826 -24.955 1.00 92.19 190 PHE A C 1
ATOM 1543 O O . PHE A 1 190 ? 13.084 0.643 -23.985 1.00 92.19 190 PHE A O 1
ATOM 1550 N N . GLU A 1 191 ? 14.432 1.989 -25.163 1.00 91.44 191 GLU A N 1
ATOM 1551 C CA . GLU A 1 191 ? 14.307 3.110 -24.235 1.00 91.44 191 GLU A CA 1
ATOM 1552 C C . GLU A 1 191 ? 12.866 3.620 -24.135 1.00 91.44 191 GLU A C 1
ATOM 1554 O O . GLU A 1 191 ? 12.396 3.925 -23.036 1.00 91.44 191 GLU A O 1
ATOM 1559 N N . ARG A 1 192 ? 12.139 3.678 -25.258 1.00 93.44 192 ARG A N 1
ATOM 1560 C CA . ARG A 1 192 ? 10.745 4.128 -25.270 1.00 93.44 192 ARG A CA 1
ATOM 1561 C C . ARG A 1 192 ? 9.838 3.188 -24.485 1.00 93.44 192 ARG A C 1
ATOM 1563 O O . ARG A 1 192 ? 8.991 3.677 -23.735 1.00 93.44 192 ARG A O 1
ATOM 1570 N N . TYR A 1 193 ? 10.035 1.879 -24.619 1.00 92.25 193 TYR A N 1
ATOM 1571 C CA . TYR A 1 193 ? 9.269 0.891 -23.871 1.00 92.25 193 TYR A CA 1
ATOM 1572 C C . TYR A 1 193 ? 9.648 0.874 -22.387 1.00 92.25 193 TYR A C 1
ATOM 1574 O O . TYR A 1 193 ? 8.748 0.844 -21.555 1.00 92.25 193 TYR A O 1
ATOM 1582 N N . VAL A 1 194 ? 10.938 0.988 -22.030 1.00 90.31 194 VAL A N 1
ATOM 1583 C CA . VAL A 1 194 ? 11.359 1.125 -20.619 1.00 90.31 194 VAL A CA 1
ATOM 1584 C C . VAL A 1 194 ? 10.721 2.362 -19.991 1.00 90.31 194 VAL A C 1
ATOM 1586 O O . VAL A 1 194 ? 10.200 2.289 -18.880 1.00 90.31 194 VAL A O 1
ATOM 1589 N N . ARG A 1 195 ? 10.724 3.497 -20.702 1.00 90.75 195 ARG A N 1
ATOM 1590 C CA . ARG A 1 195 ? 10.095 4.737 -20.231 1.00 90.75 195 ARG A CA 1
ATOM 1591 C C . ARG A 1 195 ? 8.590 4.569 -20.040 1.00 90.75 195 ARG A C 1
ATOM 1593 O O . ARG A 1 195 ? 8.074 4.995 -19.016 1.00 90.75 195 ARG A O 1
ATOM 1600 N N . ALA A 1 196 ? 7.902 3.954 -21.003 1.00 92.19 196 ALA A N 1
ATOM 1601 C CA . ALA A 1 196 ? 6.470 3.682 -20.897 1.00 92.19 196 ALA A CA 1
ATOM 1602 C C . ALA A 1 196 ? 6.171 2.782 -19.691 1.00 92.19 196 ALA A C 1
ATOM 1604 O O . ALA A 1 196 ? 5.335 3.129 -18.866 1.00 92.19 196 ALA A O 1
ATOM 1605 N N . TYR A 1 197 ? 6.907 1.685 -19.532 1.00 90.00 197 TYR A N 1
ATOM 1606 C CA . TYR A 1 197 ? 6.695 0.756 -18.429 1.00 90.00 197 TYR A CA 1
ATOM 1607 C C . TYR A 1 197 ? 6.923 1.414 -17.058 1.00 90.00 197 TYR A C 1
ATOM 1609 O O . TYR A 1 197 ? 6.077 1.313 -16.173 1.00 90.00 197 TYR A O 1
ATOM 1617 N N . ARG A 1 198 ? 8.018 2.173 -16.899 1.00 88.12 198 ARG A N 1
ATOM 1618 C CA . ARG A 1 198 ? 8.311 2.924 -15.662 1.00 88.12 198 ARG A CA 1
ATOM 1619 C C . ARG A 1 198 ? 7.303 4.031 -15.358 1.00 88.12 198 ARG A C 1
ATOM 1621 O O . ARG A 1 198 ? 7.195 4.429 -14.208 1.00 88.12 198 ARG A O 1
ATOM 1628 N N . LEU A 1 199 ? 6.590 4.532 -16.364 1.00 90.25 199 LEU A N 1
ATOM 1629 C CA . LEU A 1 199 ? 5.525 5.514 -16.177 1.00 90.25 199 LEU A CA 1
ATOM 1630 C C . LEU A 1 199 ? 4.208 4.840 -15.777 1.00 90.25 199 LEU A C 1
ATOM 1632 O O . LEU A 1 199 ? 3.568 5.249 -14.813 1.00 90.25 199 LEU A O 1
ATOM 1636 N N . PHE A 1 200 ? 3.797 3.811 -16.520 1.00 92.12 200 PHE A N 1
ATOM 1637 C CA . PHE A 1 200 ? 2.462 3.234 -16.383 1.00 92.12 200 PHE A CA 1
ATOM 1638 C C . PHE A 1 200 ? 2.327 2.261 -15.212 1.00 92.12 200 PHE A C 1
ATOM 1640 O O . PHE A 1 200 ? 1.222 2.135 -14.692 1.00 92.12 200 PHE A O 1
ATOM 1647 N N . VAL A 1 201 ? 3.407 1.608 -14.761 1.00 89.81 201 VAL A N 1
ATOM 1648 C CA . VAL A 1 201 ? 3.334 0.717 -13.589 1.00 89.81 201 VAL A CA 1
ATOM 1649 C C . VAL A 1 201 ? 3.029 1.484 -12.295 1.00 89.81 201 VAL A C 1
ATOM 1651 O O . VAL A 1 201 ? 2.032 1.158 -11.658 1.00 89.81 201 VAL A O 1
ATOM 1654 N N . PRO A 1 202 ? 3.774 2.537 -11.906 1.00 89.94 202 PRO A N 1
ATOM 1655 C CA . PRO A 1 202 ? 3.409 3.303 -10.715 1.00 89.94 202 PRO A CA 1
ATOM 1656 C C . PRO A 1 202 ? 2.020 3.926 -10.824 1.00 89.94 202 PRO A C 1
ATOM 1658 O O . PRO A 1 202 ? 1.251 3.913 -9.868 1.00 89.94 202 PRO A O 1
ATOM 1661 N N . LEU A 1 203 ? 1.677 4.427 -12.014 1.00 92.25 203 LEU A N 1
ATOM 1662 C CA . LEU A 1 203 ? 0.387 5.058 -12.249 1.00 92.25 203 LEU A CA 1
ATOM 1663 C C . LEU A 1 203 ? -0.771 4.070 -12.068 1.00 92.25 203 LEU A C 1
ATOM 1665 O O . LEU A 1 203 ? -1.736 4.401 -11.384 1.00 92.25 203 LEU A O 1
ATOM 1669 N N . ARG A 1 204 ? -0.677 2.844 -12.610 1.00 93.31 204 ARG A N 1
ATOM 1670 C CA . ARG A 1 204 ? -1.733 1.836 -12.417 1.00 93.31 204 ARG A CA 1
ATOM 1671 C C . ARG A 1 204 ? -1.861 1.400 -10.959 1.00 93.31 204 ARG A C 1
ATOM 1673 O O . ARG A 1 204 ? -2.990 1.196 -10.520 1.00 93.31 204 ARG A O 1
ATOM 1680 N N . GLU A 1 205 ? -0.751 1.275 -10.226 1.00 91.69 205 GLU A N 1
ATOM 1681 C CA . GLU A 1 205 ? -0.773 0.894 -8.808 1.00 91.69 205 GLU A CA 1
ATOM 1682 C C . GLU A 1 205 ? -1.420 1.993 -7.962 1.00 91.69 205 GLU A C 1
ATOM 1684 O O . GLU A 1 205 ? -2.303 1.710 -7.158 1.00 91.69 205 GLU A O 1
ATOM 1689 N N . ASN A 1 206 ? -1.070 3.259 -8.201 1.00 93.12 206 ASN A N 1
ATOM 1690 C CA . ASN A 1 206 ? -1.662 4.388 -7.481 1.00 93.12 206 ASN A CA 1
ATOM 1691 C C . ASN A 1 206 ? -3.139 4.604 -7.845 1.00 93.12 206 ASN A C 1
ATOM 1693 O O . ASN A 1 206 ? -3.944 4.915 -6.972 1.00 93.12 206 ASN A O 1
ATOM 1697 N N . LEU A 1 207 ? -3.528 4.389 -9.106 1.00 94.81 207 LEU A N 1
ATOM 1698 C CA . LEU A 1 207 ? -4.939 4.413 -9.510 1.00 94.81 207 LEU A CA 1
ATOM 1699 C C . LEU A 1 207 ? -5.727 3.267 -8.872 1.00 94.81 207 LEU A C 1
ATOM 1701 O O . LEU A 1 207 ? -6.854 3.475 -8.432 1.00 94.81 207 LEU A O 1
ATOM 1705 N N . LYS A 1 208 ? -5.132 2.071 -8.776 1.00 94.00 208 LYS A N 1
ATOM 1706 C CA . LYS A 1 208 ? -5.729 0.957 -8.032 1.00 94.00 208 LYS A CA 1
ATOM 1707 C C . LYS A 1 208 ? -5.907 1.343 -6.566 1.00 94.00 208 LYS A C 1
ATOM 1709 O O . LYS A 1 208 ? -6.969 1.107 -6.010 1.00 94.00 208 LYS A O 1
ATOM 1714 N N . TYR A 1 209 ? -4.897 1.961 -5.957 1.00 92.44 209 TYR A N 1
ATOM 1715 C CA . TYR A 1 209 ? -4.975 2.432 -4.578 1.00 92.44 209 TYR A CA 1
ATOM 1716 C C . TYR A 1 209 ? -6.158 3.392 -4.387 1.00 92.44 209 TYR A C 1
ATOM 1718 O O . TYR A 1 209 ? -7.024 3.110 -3.565 1.00 92.44 209 TYR A O 1
ATOM 1726 N N . ALA A 1 210 ? -6.256 4.431 -5.228 1.00 92.69 210 ALA A N 1
ATOM 1727 C CA . ALA A 1 210 ? -7.361 5.395 -5.240 1.00 92.69 210 ALA A CA 1
ATOM 1728 C C . ALA A 1 210 ? -8.739 4.724 -5.401 1.00 92.69 210 ALA A C 1
ATOM 1730 O O . ALA A 1 210 ? -9.709 5.108 -4.746 1.00 92.69 210 ALA A O 1
ATOM 1731 N N . LEU A 1 211 ? -8.825 3.698 -6.253 1.00 93.75 211 LEU A N 1
ATOM 1732 C CA . LEU A 1 211 ? -10.043 2.917 -6.456 1.00 93.75 211 LEU A CA 1
ATOM 1733 C C . LEU A 1 211 ? -10.480 2.213 -5.163 1.00 93.75 211 LEU A C 1
ATOM 1735 O O . LEU A 1 211 ? -11.646 2.301 -4.785 1.00 93.75 211 LEU A O 1
ATOM 1739 N N . ILE A 1 212 ? -9.548 1.576 -4.448 1.00 92.44 212 ILE A N 1
ATOM 1740 C CA . ILE A 1 212 ? -9.848 0.889 -3.183 1.00 92.44 212 ILE A CA 1
ATOM 1741 C C . ILE A 1 212 ? -10.311 1.868 -2.096 1.00 92.44 212 ILE A C 1
ATOM 1743 O O . ILE A 1 212 ? -11.214 1.538 -1.327 1.00 92.44 212 ILE A O 1
ATOM 1747 N N . GLU A 1 213 ? -9.796 3.101 -2.064 1.00 91.62 213 GLU A N 1
ATOM 1748 C CA . GLU A 1 213 ? -10.302 4.111 -1.122 1.00 91.62 213 GLU A CA 1
ATOM 1749 C C . GLU A 1 213 ? -11.786 4.419 -1.363 1.00 91.62 213 GLU A C 1
ATOM 1751 O O . GLU A 1 213 ? -12.552 4.559 -0.410 1.00 91.62 213 GLU A O 1
ATOM 1756 N N . ARG A 1 214 ? -12.214 4.495 -2.632 1.00 91.25 214 ARG A N 1
ATOM 1757 C CA . ARG A 1 214 ? -13.625 4.721 -2.992 1.00 91.25 214 ARG A CA 1
ATOM 1758 C C . ARG A 1 214 ? -14.511 3.539 -2.602 1.00 91.25 214 ARG A C 1
ATOM 1760 O O . ARG A 1 214 ? -15.603 3.759 -2.083 1.00 91.25 214 ARG A O 1
ATOM 1767 N N . PHE A 1 215 ? -14.019 2.309 -2.755 1.00 90.25 215 PHE A N 1
ATOM 1768 C CA . PHE A 1 215 ? -14.703 1.114 -2.251 1.00 90.25 215 PHE A CA 1
ATOM 1769 C C . PHE A 1 215 ? -14.852 1.136 -0.724 1.00 90.25 215 PHE A C 1
ATOM 1771 O O . PHE A 1 215 ? -15.913 0.777 -0.220 1.00 90.25 215 PHE A O 1
ATOM 1778 N N . ASN A 1 216 ? -13.848 1.611 0.023 1.00 92.19 216 ASN A N 1
ATOM 1779 C CA . ASN A 1 216 ? -13.982 1.747 1.476 1.00 92.19 216 ASN A CA 1
ATOM 1780 C C . ASN A 1 216 ? -15.046 2.788 1.865 1.00 92.19 216 ASN A C 1
ATOM 1782 O O . ASN A 1 216 ? -15.832 2.556 2.780 1.00 92.19 216 ASN A O 1
ATOM 1786 N N . ILE A 1 217 ? -15.129 3.914 1.146 1.00 91.44 217 ILE A N 1
ATOM 1787 C CA . ILE A 1 217 ? -16.202 4.900 1.364 1.00 91.44 217 ILE A CA 1
ATOM 1788 C C . ILE A 1 217 ? -17.573 4.253 1.130 1.00 91.44 217 ILE A C 1
ATOM 1790 O O . ILE A 1 217 ? -18.476 4.426 1.948 1.00 91.44 217 ILE A O 1
ATOM 1794 N N . LEU A 1 218 ? -17.723 3.472 0.056 1.00 90.19 218 LEU A N 1
ATOM 1795 C CA . LEU A 1 218 ? -18.964 2.752 -0.227 1.00 90.19 218 LEU A CA 1
ATOM 1796 C C . LEU A 1 218 ? -19.299 1.732 0.872 1.00 90.19 218 LEU A C 1
ATOM 1798 O O . LEU A 1 218 ? -20.435 1.715 1.340 1.00 90.19 218 LEU A O 1
ATOM 1802 N N . ARG A 1 219 ? -18.322 0.946 1.350 1.00 92.31 219 ARG A N 1
ATOM 1803 C CA . ARG A 1 219 ? -18.513 0.024 2.487 1.00 92.31 219 ARG A CA 1
ATOM 1804 C C . ARG A 1 219 ? -19.004 0.770 3.728 1.00 92.31 219 ARG A C 1
ATOM 1806 O O . ARG A 1 219 ? -19.974 0.341 4.341 1.00 92.31 219 ARG A O 1
ATOM 1813 N N . LYS A 1 220 ? -18.381 1.898 4.085 1.00 92.31 220 LYS A N 1
ATOM 1814 C CA . LYS A 1 220 ? -18.796 2.712 5.243 1.00 92.31 220 LYS A CA 1
ATOM 1815 C C . LYS A 1 220 ? -20.232 3.213 5.102 1.00 92.31 220 LYS A C 1
ATOM 1817 O O . LYS A 1 220 ? -20.990 3.149 6.063 1.00 92.31 220 LYS A O 1
ATOM 1822 N N . LEU A 1 221 ? -20.626 3.659 3.908 1.00 91.56 221 LEU A N 1
ATOM 1823 C CA . LEU A 1 221 ? -22.009 4.055 3.633 1.00 91.56 221 LEU A CA 1
ATOM 1824 C C . LEU A 1 221 ? -22.981 2.877 3.783 1.00 91.56 221 LEU A C 1
ATOM 1826 O O . LEU A 1 221 ? -24.018 3.037 4.419 1.00 91.56 221 LEU A O 1
ATOM 1830 N N . MET A 1 222 ? -22.638 1.699 3.258 1.00 92.06 222 MET A N 1
ATOM 1831 C CA . MET A 1 222 ? -23.451 0.485 3.414 1.00 92.06 222 MET A CA 1
ATOM 1832 C C . MET A 1 222 ? -23.615 0.103 4.889 1.00 92.06 222 MET A C 1
ATOM 1834 O O . MET A 1 222 ? -24.732 -0.128 5.334 1.00 92.06 222 MET A O 1
ATOM 1838 N N . LEU A 1 223 ? -22.541 0.127 5.681 1.00 94.31 223 LEU A N 1
ATOM 1839 C CA . LEU A 1 223 ? -22.610 -0.163 7.117 1.00 94.31 223 LEU A CA 1
ATOM 1840 C C . LEU A 1 223 ? -23.502 0.830 7.875 1.00 94.31 223 LEU A C 1
ATOM 1842 O O . LEU A 1 223 ? -24.271 0.409 8.734 1.00 94.31 223 LEU A O 1
ATOM 1846 N N . LEU A 1 224 ? -23.459 2.123 7.533 1.00 94.12 224 LEU A N 1
ATOM 1847 C CA . LEU A 1 224 ? -24.364 3.128 8.112 1.00 94.12 224 LEU A CA 1
ATOM 1848 C C . LEU A 1 224 ? -25.835 2.833 7.780 1.00 94.12 224 LEU A C 1
ATOM 1850 O O . LEU A 1 224 ? -26.716 2.991 8.626 1.00 94.12 224 LEU A O 1
ATOM 1854 N N . TYR A 1 225 ? -26.117 2.379 6.557 1.00 93.31 225 TYR A N 1
ATOM 1855 C CA . TYR A 1 225 ? -27.452 1.904 6.194 1.00 93.31 225 TYR A CA 1
ATOM 1856 C C . TYR A 1 225 ? -27.835 0.621 6.942 1.00 93.31 225 TYR A C 1
ATOM 1858 O O . TYR A 1 225 ? -28.980 0.494 7.374 1.00 93.31 225 TYR A O 1
ATOM 1866 N N . GLY A 1 226 ? -26.888 -0.295 7.148 1.00 95.81 226 GLY A N 1
ATOM 1867 C CA . GLY A 1 226 ? -27.080 -1.500 7.951 1.00 95.81 226 GLY A CA 1
ATOM 1868 C C . GLY A 1 226 ? -27.469 -1.160 9.389 1.00 95.81 226 GLY A C 1
ATOM 1869 O O . GLY A 1 226 ? -28.457 -1.676 9.902 1.00 95.81 226 GLY A O 1
ATOM 1870 N N . GLU A 1 227 ? -26.781 -0.201 10.012 1.00 96.44 227 GLU A N 1
ATOM 1871 C CA . GLU A 1 227 ? -27.117 0.306 11.352 1.00 96.44 227 GLU A CA 1
ATOM 1872 C C . GLU A 1 227 ? -28.543 0.873 11.410 1.00 96.44 227 GLU A C 1
ATOM 1874 O O . GLU A 1 227 ? -29.289 0.624 12.362 1.00 96.44 227 GLU A O 1
ATOM 1879 N N . TRP A 1 228 ? -28.967 1.585 10.363 1.00 95.94 228 TRP A N 1
ATOM 1880 C CA . TRP A 1 228 ? -30.341 2.070 10.254 1.00 95.94 228 TRP A CA 1
ATOM 1881 C C . TRP A 1 228 ? -31.365 0.926 10.137 1.00 95.94 228 TRP A C 1
ATOM 1883 O O . TRP A 1 228 ? -32.414 0.980 10.785 1.00 95.94 228 TRP A O 1
ATOM 1893 N N . LEU A 1 229 ? -31.070 -0.123 9.363 1.00 96.44 229 LEU A N 1
ATOM 1894 C CA . LEU A 1 229 ? -31.934 -1.303 9.225 1.00 96.44 229 LEU A CA 1
ATOM 1895 C C . LEU A 1 229 ? -32.049 -2.094 10.535 1.00 96.44 229 LEU A C 1
ATOM 1897 O O . LEU A 1 229 ? -33.157 -2.505 10.895 1.00 96.44 229 LEU A O 1
ATOM 1901 N N . VAL A 1 230 ? -30.950 -2.238 11.283 1.00 97.75 230 VAL A N 1
ATOM 1902 C CA . VAL A 1 230 ? -30.946 -2.826 12.635 1.00 97.75 230 VAL A CA 1
ATOM 1903 C C . VAL A 1 230 ? -31.834 -2.009 13.571 1.00 97.75 230 VAL A C 1
ATOM 1905 O O . VAL A 1 230 ? -32.700 -2.561 14.250 1.00 97.75 230 VAL A O 1
ATOM 1908 N N . HIS A 1 231 ? -31.708 -0.677 13.564 1.00 97.06 231 HIS A N 1
ATOM 1909 C CA . HIS A 1 231 ? -32.562 0.196 14.376 1.00 97.06 231 HIS A CA 1
ATOM 1910 C C . HIS A 1 231 ? -34.054 0.047 14.020 1.00 97.06 231 HIS A C 1
ATOM 1912 O O . HIS A 1 231 ? -34.928 0.152 14.885 1.00 97.06 231 HIS A O 1
ATOM 1918 N N . LYS A 1 232 ? -34.372 -0.223 12.749 1.00 97.06 232 LYS A N 1
ATOM 1919 C CA . LYS A 1 232 ? -35.734 -0.532 12.283 1.00 97.06 232 LYS A CA 1
ATOM 1920 C C . LYS A 1 232 ? -36.162 -1.986 12.521 1.00 97.06 232 LYS A C 1
ATOM 1922 O O . LYS A 1 232 ? -37.320 -2.300 12.261 1.00 97.06 232 LYS A O 1
ATOM 1927 N N . ARG A 1 233 ? -35.278 -2.829 13.069 1.00 96.62 233 ARG A N 1
ATOM 1928 C CA . ARG A 1 233 ? -35.474 -4.265 13.335 1.00 96.62 233 ARG A CA 1
ATOM 1929 C C . ARG A 1 233 ? -35.742 -5.098 12.078 1.00 96.62 233 ARG A C 1
ATOM 1931 O O . ARG A 1 233 ? -36.435 -6.108 12.156 1.00 96.62 233 ARG A O 1
ATOM 1938 N N . TYR A 1 234 ? -35.212 -4.673 10.930 1.00 96.56 234 TYR A N 1
ATOM 1939 C CA . TYR A 1 234 ? -35.296 -5.447 9.687 1.00 96.56 234 TYR A CA 1
ATOM 1940 C C . TYR A 1 234 ? -34.209 -6.522 9.583 1.00 96.56 234 TYR A C 1
ATOM 1942 O O . TYR A 1 234 ? -34.461 -7.572 9.004 1.00 96.56 234 TYR A O 1
ATOM 1950 N N . ILE A 1 235 ? -33.027 -6.267 10.148 1.00 97.12 235 ILE A N 1
ATOM 1951 C CA . ILE A 1 235 ? -31.884 -7.194 10.186 1.00 97.12 235 ILE A CA 1
ATOM 1952 C C . ILE A 1 235 ? -31.310 -7.268 11.608 1.00 97.12 235 ILE A C 1
ATOM 1954 O O . ILE A 1 235 ? -31.600 -6.393 12.432 1.00 97.12 235 ILE A O 1
ATOM 1958 N N . GLY A 1 236 ? -30.547 -8.326 11.903 1.00 96.19 236 GLY A N 1
ATOM 1959 C CA . GLY A 1 236 ? -29.980 -8.581 13.231 1.00 96.19 236 GLY A CA 1
ATOM 1960 C C . GLY A 1 236 ? -28.624 -7.911 13.444 1.00 96.19 236 GLY A C 1
ATOM 1961 O O . GLY A 1 236 ? -28.380 -7.369 14.522 1.00 96.19 236 GLY A O 1
ATOM 1962 N N . ASP A 1 237 ? -27.785 -7.899 12.408 1.00 96.19 237 ASP A N 1
ATOM 1963 C CA . ASP A 1 237 ? -26.471 -7.259 12.390 1.00 96.19 237 ASP A CA 1
ATOM 1964 C C . ASP A 1 237 ? -26.366 -6.247 11.236 1.00 96.19 237 ASP A C 1
ATOM 1966 O O . ASP A 1 237 ? -27.010 -6.390 10.198 1.00 96.19 237 ASP A O 1
ATOM 1970 N N . LYS A 1 238 ? -25.554 -5.195 11.391 1.00 95.31 238 LYS A N 1
ATOM 1971 C CA . LYS A 1 238 ? -25.368 -4.192 10.331 1.00 95.31 238 LYS A CA 1
ATOM 1972 C C . LYS A 1 238 ? -24.651 -4.754 9.104 1.00 95.31 238 LYS A C 1
ATOM 1974 O O . LYS A 1 238 ? -24.848 -4.231 8.011 1.00 95.31 238 LYS A O 1
ATOM 1979 N N . GLU A 1 239 ? -23.819 -5.781 9.272 1.00 95.31 239 GLU A N 1
ATOM 1980 C CA . GLU A 1 239 ? -23.123 -6.458 8.178 1.00 95.31 239 GLU A C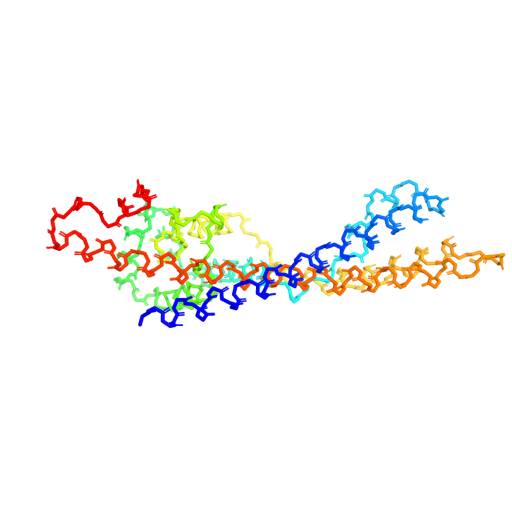A 1
ATOM 1981 C C . GLU A 1 239 ? -24.057 -7.367 7.368 1.00 95.31 239 GLU A C 1
ATOM 1983 O O . GLU A 1 239 ? -23.748 -7.660 6.212 1.00 95.31 239 GLU A O 1
ATOM 1988 N N . ASP A 1 240 ? -25.245 -7.709 7.891 1.00 95.62 240 ASP A N 1
ATOM 1989 C CA . ASP A 1 240 ? -26.256 -8.477 7.148 1.00 95.62 240 ASP A CA 1
ATOM 1990 C C . ASP A 1 240 ? -26.689 -7.757 5.857 1.00 95.62 240 ASP A C 1
ATOM 1992 O O . ASP A 1 240 ? -27.153 -8.393 4.912 1.00 95.62 240 ASP A O 1
ATOM 1996 N N . ILE A 1 241 ? -26.485 -6.432 5.769 1.00 95.06 241 ILE A N 1
ATOM 1997 C CA . ILE A 1 241 ? -26.772 -5.644 4.563 1.00 95.06 241 ILE A CA 1
ATOM 1998 C C . ILE A 1 241 ? -26.034 -6.160 3.320 1.00 95.06 241 ILE A C 1
ATOM 2000 O O . ILE A 1 241 ? -26.533 -6.002 2.209 1.00 95.06 241 ILE A O 1
ATOM 2004 N N . PHE A 1 242 ? -24.863 -6.782 3.478 1.00 94.06 242 PHE A N 1
ATOM 2005 C CA . PHE A 1 242 ? -24.088 -7.298 2.346 1.00 94.06 242 PHE A CA 1
ATOM 2006 C C . PHE A 1 242 ? -24.660 -8.590 1.747 1.00 94.06 242 PHE A C 1
ATOM 2008 O O . PHE A 1 242 ? -24.190 -9.017 0.696 1.00 94.06 242 PHE A O 1
ATOM 2015 N N . PHE A 1 243 ? -25.663 -9.195 2.389 1.00 93.38 243 PHE A N 1
ATOM 2016 C CA . PHE A 1 243 ? -26.338 -10.412 1.929 1.00 93.38 243 PHE A CA 1
ATOM 2017 C C . PHE A 1 243 ? -27.739 -10.140 1.360 1.00 93.38 243 PHE A C 1
ATOM 2019 O O . PHE A 1 243 ? -28.458 -11.080 1.029 1.00 93.38 243 PHE A O 1
ATOM 2026 N N . LEU A 1 244 ? -28.145 -8.869 1.274 1.00 89.44 244 LEU A N 1
ATOM 2027 C CA . LEU A 1 244 ? -29.427 -8.464 0.703 1.00 89.44 244 LEU A CA 1
ATOM 2028 C C . LEU A 1 244 ? -29.276 -8.254 -0.812 1.00 89.44 244 LEU A C 1
ATOM 2030 O O . LEU A 1 244 ? -28.416 -7.482 -1.240 1.00 89.44 244 LEU A O 1
ATOM 2034 N N . GLU A 1 245 ? -30.113 -8.938 -1.597 1.00 71.31 245 GLU A N 1
ATOM 2035 C CA . GLU A 1 245 ? -30.212 -8.808 -3.064 1.00 71.31 245 GLU A CA 1
ATOM 2036 C C . GLU A 1 245 ? -31.273 -7.785 -3.498 1.00 71.31 245 GLU A C 1
ATOM 2038 O O . GLU A 1 245 ? -32.357 -7.733 -2.866 1.00 71.31 245 GLU A O 1
#

Sequence (245 aa):
MREQIEHILRDTEKILALHIQCTSMAFSSFGLLEKLTKKHVLPHIAQTFQTRLISDFQNIKTVEQGIAIWELAESVRNIPSVARLLLNGGDYETILAKLKTNAEASDFLQKWQTFIDNFGNRSSQEFELSVPKWDTDPSFVLDNVKQILKNHHPDPRGNLAQQQVTSKKNTKQTKQQIKTKKAPWRGWLFERYVRAYRLFVPLRENLKYALIERFNILRKLMLLYGEWLVHKRYIGDKEDIFFLE

Foldseek 3Di:
DVVVLVVLVVVLVVLVVLLVVLVVLLVVLVVVLLVLCVVFHDPVCSVCVCVQQQLQQPLAVVLVLLLLLLVLLVLCLPPVVLLCLLQPQPAPVSSVVVLVVDPSNPVSVVSVVVSCVSQQLDDPDLLQLLGHTCVRPVRVSSVSSNVCSVPVDDNPVPCSVVSVVRNVVSLVVSLVRSADPVRNVSSVSSVVSSVSNNVSVSSSSVSVVVSSNSSSVVSVVQLVVLVVCVVVVNDVHSSCSSVDD